Protein AF-A0A1I8C4D0-F1 (afdb_monomer_lite)

Structure (mmCIF, N/CA/C/O backbone):
data_AF-A0A1I8C4D0-F1
#
_entry.id   AF-A0A1I8C4D0-F1
#
loop_
_atom_site.group_PDB
_atom_site.id
_atom_site.type_symbol
_atom_site.label_atom_id
_atom_site.label_alt_id
_atom_site.label_comp_id
_atom_site.label_asym_id
_atom_site.label_entity_id
_atom_site.label_seq_id
_atom_site.pdbx_PDB_ins_code
_atom_site.Cartn_x
_atom_site.Cartn_y
_atom_site.Cartn_z
_atom_site.occupancy
_atom_site.B_iso_or_equiv
_atom_site.auth_seq_id
_atom_site.auth_comp_id
_atom_site.auth_asym_id
_atom_site.auth_atom_id
_atom_site.pdbx_PDB_model_num
ATOM 1 N N . MET A 1 1 ? 42.758 26.069 -5.639 1.00 42.31 1 MET A N 1
ATOM 2 C CA . MET A 1 1 ? 42.149 25.377 -6.795 1.00 42.31 1 MET A CA 1
ATOM 3 C C . MET A 1 1 ? 42.660 23.952 -6.806 1.00 42.31 1 MET A C 1
ATOM 5 O O . MET A 1 1 ? 43.865 23.777 -6.679 1.00 42.31 1 MET A O 1
ATOM 9 N N . TYR A 1 2 ? 41.777 22.962 -6.926 1.00 35.19 2 TYR A N 1
ATOM 10 C CA . TYR A 1 2 ? 42.181 21.576 -7.169 1.00 35.19 2 TYR A CA 1
ATOM 11 C C . TYR A 1 2 ? 42.229 21.343 -8.678 1.00 35.19 2 TYR A C 1
ATOM 13 O O . TYR A 1 2 ? 41.296 21.725 -9.381 1.00 35.19 2 TYR A O 1
ATOM 21 N N . VAL A 1 3 ? 43.312 20.746 -9.172 1.00 52.25 3 VAL A N 1
ATOM 22 C CA . VAL A 1 3 ? 43.448 20.374 -10.585 1.00 52.25 3 VAL A CA 1
ATOM 23 C C . VAL A 1 3 ? 43.026 18.917 -10.719 1.00 52.25 3 VAL A C 1
ATOM 25 O O . VAL A 1 3 ? 43.732 18.019 -10.262 1.00 52.25 3 VAL A O 1
ATOM 28 N N . LEU A 1 4 ? 41.856 18.683 -11.313 1.00 52.00 4 LEU A N 1
ATOM 29 C CA . LEU A 1 4 ? 41.412 17.338 -11.669 1.00 52.00 4 LEU A CA 1
ATOM 30 C C . LEU A 1 4 ? 42.252 16.830 -12.843 1.00 52.00 4 LEU A C 1
ATOM 32 O O . LEU A 1 4 ? 42.435 17.529 -13.839 1.00 52.00 4 LEU A O 1
ATOM 36 N N . LYS A 1 5 ? 42.775 15.610 -12.716 1.00 58.22 5 LYS A N 1
ATOM 37 C CA . LYS A 1 5 ? 43.579 14.972 -13.758 1.00 58.22 5 LYS A CA 1
ATOM 38 C C . LYS A 1 5 ? 42.637 14.444 -14.843 1.00 58.22 5 LYS A C 1
ATOM 40 O O . LYS A 1 5 ? 41.792 13.598 -14.555 1.00 58.22 5 LYS A O 1
ATOM 45 N N . THR A 1 6 ? 42.755 14.944 -16.069 1.00 68.19 6 THR A N 1
ATOM 46 C CA . THR A 1 6 ? 41.984 14.441 -17.211 1.00 68.19 6 THR A CA 1
ATOM 47 C C . THR A 1 6 ? 42.463 13.041 -17.592 1.00 68.19 6 THR A C 1
ATOM 49 O O . THR A 1 6 ? 43.650 12.822 -17.822 1.00 68.19 6 THR A O 1
ATOM 52 N N . TYR A 1 7 ? 41.531 12.087 -17.656 1.00 69.19 7 TYR A N 1
ATOM 53 C CA . TYR A 1 7 ? 41.809 10.694 -18.036 1.00 69.19 7 TYR A CA 1
ATOM 54 C C . TYR A 1 7 ? 41.882 10.472 -19.555 1.00 69.19 7 TYR A C 1
ATOM 56 O O . TYR A 1 7 ? 42.260 9.391 -19.996 1.00 69.19 7 TYR A O 1
ATOM 64 N N . PHE A 1 8 ? 41.559 11.495 -20.349 1.00 73.06 8 PHE A N 1
ATOM 65 C CA . PHE A 1 8 ? 41.586 11.451 -21.808 1.00 73.06 8 PHE A CA 1
ATOM 66 C C . PHE A 1 8 ? 42.611 12.453 -22.365 1.00 73.06 8 PHE A C 1
ATOM 68 O O . PHE A 1 8 ? 42.754 13.547 -21.804 1.00 73.06 8 PHE A O 1
ATOM 75 N N . PRO A 1 9 ? 43.323 12.112 -23.458 1.00 80.31 9 PRO A N 1
ATOM 76 C CA . PRO A 1 9 ? 44.174 13.055 -24.178 1.00 80.31 9 PRO A CA 1
ATOM 77 C C . PRO A 1 9 ? 43.401 14.307 -24.632 1.00 80.31 9 PRO A C 1
ATOM 79 O O . PRO A 1 9 ? 42.225 14.191 -24.975 1.00 80.31 9 PRO A O 1
ATOM 82 N N . PRO A 1 10 ? 44.050 15.483 -24.755 1.00 67.19 10 PRO A N 1
ATOM 83 C CA . PRO A 1 10 ? 43.420 16.691 -25.309 1.00 67.19 10 PRO A CA 1
ATOM 84 C C . PRO A 1 10 ? 42.902 16.542 -26.751 1.00 67.19 10 PRO A C 1
ATOM 86 O O . PRO A 1 10 ? 42.154 17.389 -27.223 1.00 67.19 10 PRO A O 1
ATOM 89 N N . SER A 1 11 ? 43.321 15.485 -27.452 1.00 73.12 11 SER A N 1
ATOM 90 C CA . SER A 1 11 ? 42.924 15.116 -28.813 1.00 73.12 11 SER A CA 1
ATOM 91 C C . SER A 1 11 ? 41.860 14.006 -28.877 1.00 73.12 11 SER A C 1
ATOM 93 O O . SER A 1 11 ? 41.630 13.449 -29.949 1.00 73.12 11 SER A O 1
ATOM 95 N N . PHE A 1 12 ? 41.243 13.632 -27.750 1.00 71.06 12 PHE A N 1
ATOM 96 C CA . PHE A 1 12 ? 40.218 12.588 -27.712 1.00 71.06 12 PHE A CA 1
ATOM 97 C C . PHE A 1 12 ? 38.857 13.126 -28.177 1.00 71.06 12 PHE A C 1
ATOM 99 O O . PHE A 1 12 ? 38.075 13.655 -27.388 1.00 71.06 12 PHE A O 1
ATOM 106 N N . ASP A 1 13 ? 38.594 12.991 -29.476 1.00 68.38 13 ASP A N 1
ATOM 107 C CA . ASP A 1 13 ? 37.318 13.340 -30.102 1.00 68.38 13 ASP A CA 1
ATOM 108 C C . ASP A 1 13 ? 36.271 12.241 -29.845 1.00 68.38 13 ASP A C 1
ATOM 110 O O . ASP A 1 13 ? 36.319 11.155 -30.433 1.00 68.38 13 ASP A O 1
ATOM 114 N N . VAL A 1 14 ? 35.332 12.505 -28.932 1.00 64.06 14 VAL A N 1
ATOM 115 C CA . VAL A 1 14 ? 34.215 11.596 -28.641 1.00 64.06 14 VAL A CA 1
ATOM 116 C C . VAL A 1 14 ? 33.164 11.754 -29.729 1.00 64.06 14 VAL A C 1
ATOM 118 O O . VAL A 1 14 ? 32.268 12.590 -29.628 1.00 64.06 14 VAL A O 1
ATOM 121 N N . LYS A 1 15 ? 33.239 10.908 -30.757 1.00 58.56 15 LYS A N 1
ATOM 122 C CA . LYS A 1 15 ? 32.148 10.766 -31.722 1.00 58.56 15 LYS A CA 1
ATOM 123 C C . LYS A 1 15 ? 30.980 10.040 -31.047 1.00 58.56 15 LYS A C 1
ATOM 125 O O . LYS A 1 15 ? 31.147 8.866 -30.705 1.00 58.56 15 LYS A O 1
ATOM 130 N N . PRO A 1 16 ? 29.818 10.686 -30.833 1.00 51.41 16 PRO A N 1
ATOM 131 C CA . PRO A 1 16 ? 28.647 9.980 -30.337 1.00 51.41 16 PRO A CA 1
ATOM 132 C C . PRO A 1 16 ? 28.244 8.922 -31.367 1.00 51.41 16 PRO A C 1
ATOM 134 O O . PRO A 1 16 ? 28.099 9.218 -32.552 1.00 51.41 16 PRO A O 1
ATOM 137 N N . PHE A 1 17 ? 28.093 7.678 -30.918 1.00 53.16 17 PHE A N 1
ATOM 138 C CA . PHE A 1 17 ? 27.504 6.632 -31.743 1.00 53.16 17 PHE A CA 1
ATOM 139 C C . PHE A 1 17 ? 25.995 6.870 -31.789 1.00 53.16 17 PHE A C 1
ATOM 141 O O . PHE A 1 17 ? 25.353 6.881 -30.737 1.00 53.16 17 PHE A O 1
ATOM 148 N N . ASP A 1 18 ? 25.440 7.076 -32.983 1.00 51.38 18 ASP A N 1
ATOM 149 C CA . ASP A 1 18 ? 24.026 7.422 -33.175 1.00 51.38 18 ASP A CA 1
ATOM 150 C C . ASP A 1 18 ? 23.127 6.175 -33.066 1.00 51.38 18 ASP A C 1
ATOM 152 O O . ASP A 1 18 ? 22.484 5.716 -34.009 1.00 51.38 18 ASP A O 1
ATOM 156 N N . GLY A 1 19 ? 23.159 5.562 -31.881 1.00 52.09 19 GLY A N 1
ATOM 157 C CA . GLY A 1 19 ? 22.381 4.390 -31.502 1.00 52.09 19 GLY A CA 1
ATOM 158 C C . GLY A 1 19 ? 20.940 4.754 -31.161 1.00 52.09 19 GLY A C 1
ATOM 159 O O . GLY A 1 19 ? 20.491 4.505 -30.041 1.00 52.09 19 GLY A O 1
ATOM 160 N N . MET A 1 20 ? 20.215 5.359 -32.103 1.00 48.19 20 MET A N 1
ATOM 161 C CA . MET A 1 20 ? 18.777 5.570 -31.960 1.00 48.19 20 MET A CA 1
ATOM 162 C C . MET A 1 20 ? 18.041 4.226 -31.971 1.00 48.19 20 MET A C 1
ATOM 164 O O . MET A 1 20 ? 17.834 3.618 -33.019 1.00 48.19 20 MET A O 1
ATOM 168 N N . TYR A 1 21 ? 17.590 3.784 -30.796 1.00 51.66 21 TYR A N 1
ATOM 169 C CA . TYR A 1 21 ? 16.633 2.687 -30.679 1.00 51.66 21 TYR A CA 1
ATOM 170 C C . TYR A 1 21 ? 15.309 3.094 -31.339 1.00 51.66 21 TYR A C 1
ATOM 172 O O . TYR A 1 21 ? 14.567 3.926 -30.813 1.00 51.66 21 TYR A O 1
ATOM 180 N N . THR A 1 22 ? 14.991 2.496 -32.484 1.00 51.97 22 THR A N 1
ATOM 181 C CA . THR A 1 22 ? 13.675 2.624 -33.109 1.00 51.97 22 THR A CA 1
ATOM 182 C C . THR A 1 22 ? 12.667 1.759 -32.359 1.00 51.97 22 THR A C 1
ATOM 184 O O . THR A 1 22 ? 12.622 0.540 -32.509 1.00 51.97 22 THR A O 1
ATOM 187 N N . LEU A 1 23 ? 11.830 2.396 -31.539 1.00 49.72 23 LEU A N 1
ATOM 188 C CA . LEU A 1 23 ? 10.661 1.735 -30.963 1.00 49.72 23 LEU A CA 1
ATOM 189 C C . LEU A 1 23 ? 9.632 1.469 -32.080 1.00 49.72 23 LEU A C 1
ATOM 191 O O . LEU A 1 23 ? 9.307 2.400 -32.823 1.00 49.72 23 LEU A O 1
ATOM 195 N N . PRO A 1 24 ? 9.109 0.236 -32.226 1.00 53.47 24 PRO A N 1
ATOM 196 C CA . PRO A 1 24 ? 8.090 -0.057 -33.226 1.00 53.47 24 PRO A CA 1
ATOM 197 C C . PRO A 1 24 ? 6.810 0.740 -32.941 1.00 53.47 24 PRO A C 1
ATOM 199 O O . PRO A 1 24 ? 6.336 0.810 -31.807 1.00 53.47 24 PRO A O 1
ATOM 202 N N . SER A 1 25 ? 6.245 1.350 -33.984 1.00 47.09 25 SER A N 1
ATOM 203 C CA . SER A 1 25 ? 5.018 2.142 -33.879 1.00 47.09 25 SER A CA 1
ATOM 204 C C . SER A 1 25 ? 3.792 1.235 -33.766 1.00 47.09 25 SER A C 1
ATOM 206 O O . SER A 1 25 ? 3.485 0.482 -34.687 1.00 47.09 25 SER A O 1
ATOM 208 N N . TYR A 1 26 ? 3.039 1.361 -32.671 1.00 54.56 26 TYR A N 1
ATOM 209 C CA . TYR A 1 26 ? 1.827 0.575 -32.392 1.00 54.56 26 TYR A CA 1
ATOM 210 C C . TYR A 1 26 ? 0.609 0.921 -33.280 1.00 54.56 26 TYR A C 1
ATOM 212 O O . TYR A 1 26 ? -0.492 0.434 -33.034 1.00 54.56 26 TYR A O 1
ATOM 220 N N . HIS A 1 27 ? 0.774 1.768 -34.304 1.00 46.25 27 HIS A N 1
ATOM 221 C CA . HIS A 1 27 ? -0.324 2.296 -35.127 1.00 46.25 27 HIS A CA 1
ATOM 222 C C . HIS A 1 27 ? -0.295 1.879 -36.605 1.00 46.25 27 HIS A C 1
ATOM 224 O O . HIS A 1 27 ? -1.063 2.423 -37.398 1.00 46.25 27 HIS A O 1
ATOM 230 N N . GLN A 1 28 ? 0.547 0.919 -36.999 1.00 44.69 28 GLN A N 1
ATOM 231 C CA . GLN A 1 28 ? 0.522 0.353 -38.352 1.00 44.69 28 GLN A CA 1
ATOM 232 C C . GLN A 1 28 ? 0.040 -1.100 -38.322 1.00 44.69 28 GLN A C 1
ATOM 234 O O . GLN A 1 28 ? 0.667 -1.973 -37.727 1.00 44.69 28 GLN A O 1
ATOM 239 N N . GLY A 1 29 ? -1.122 -1.330 -38.941 1.00 48.81 29 GLY A N 1
ATOM 240 C CA . GLY A 1 29 ? -1.639 -2.669 -39.206 1.00 48.81 29 GLY A CA 1
ATOM 241 C C . GLY A 1 29 ? -0.829 -3.382 -40.291 1.00 48.81 29 GLY A C 1
ATOM 242 O O . GLY A 1 29 ? -0.137 -2.738 -41.071 1.00 48.81 29 GLY A O 1
ATOM 243 N N . GLU A 1 30 ? -0.978 -4.707 -40.336 1.00 45.34 30 GLU A N 1
ATOM 244 C CA . GLU A 1 30 ? -0.203 -5.662 -41.150 1.00 45.34 30 GLU A CA 1
ATOM 245 C C . GLU A 1 30 ? 1.221 -5.945 -40.641 1.00 45.34 30 GLU A C 1
ATOM 247 O O . GLU A 1 30 ? 2.236 -5.418 -41.090 1.00 45.34 30 GLU A O 1
ATOM 252 N N . PHE A 1 31 ? 1.273 -6.895 -39.705 1.00 47.81 31 PHE A N 1
ATOM 253 C CA . PHE A 1 31 ? 2.491 -7.520 -39.198 1.00 47.81 31 PHE A CA 1
ATOM 254 C C . PHE A 1 31 ? 3.130 -8.422 -40.277 1.00 47.81 31 PHE A C 1
ATOM 256 O O . PHE A 1 31 ? 2.922 -9.636 -40.296 1.00 47.81 31 PHE A O 1
ATOM 263 N N . GLN A 1 32 ? 3.953 -7.860 -41.166 1.00 43.47 32 GLN A N 1
ATOM 264 C CA . GLN A 1 32 ? 4.989 -8.657 -41.833 1.00 43.47 32 GLN A CA 1
ATOM 265 C C . GLN A 1 32 ? 6.154 -8.830 -40.859 1.00 43.47 32 GLN A C 1
ATOM 267 O O . GLN A 1 32 ? 7.011 -7.959 -40.743 1.00 43.47 32 GLN A O 1
ATOM 272 N N . ALA A 1 33 ? 6.162 -9.942 -40.120 1.00 40.22 33 ALA A N 1
ATOM 273 C CA . ALA A 1 33 ? 7.238 -10.257 -39.187 1.00 40.22 33 ALA A CA 1
ATOM 274 C C . ALA A 1 33 ? 8.562 -10.477 -39.948 1.00 40.22 33 ALA A C 1
ATOM 276 O O . ALA A 1 33 ? 8.661 -11.445 -40.709 1.00 40.22 33 ALA A O 1
ATOM 277 N N . PRO A 1 34 ? 9.605 -9.652 -39.733 1.00 40.00 34 PRO A N 1
ATOM 278 C CA . PRO A 1 34 ? 10.941 -9.984 -40.196 1.00 40.00 34 PRO A CA 1
ATOM 279 C C . PRO A 1 34 ? 11.452 -11.144 -39.339 1.00 40.00 34 PRO A C 1
ATOM 281 O O . PRO A 1 34 ? 11.458 -11.062 -38.110 1.00 40.00 34 PRO A O 1
ATOM 284 N N . THR A 1 35 ? 11.895 -12.231 -39.965 1.00 48.59 35 THR A N 1
ATOM 285 C CA . THR A 1 35 ? 12.559 -13.337 -39.263 1.00 48.59 35 THR A CA 1
ATOM 286 C C . THR A 1 35 ? 13.961 -12.925 -38.813 1.00 48.59 35 THR A C 1
ATOM 288 O O . T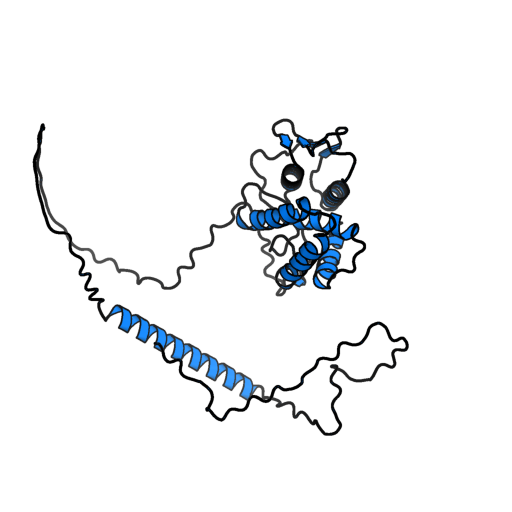HR A 1 35 ? 14.952 -13.274 -39.452 1.00 48.59 35 THR A O 1
ATOM 291 N N . THR A 1 36 ? 14.047 -12.196 -37.701 1.00 39.38 36 THR A N 1
ATOM 292 C CA . THR A 1 36 ? 15.296 -11.883 -36.995 1.00 39.38 36 THR A CA 1
ATOM 293 C C . THR A 1 36 ? 15.102 -11.994 -35.483 1.00 39.38 36 THR A C 1
ATOM 295 O O . THR A 1 36 ? 14.402 -11.203 -34.852 1.00 39.38 36 THR A O 1
ATOM 298 N N . SER A 1 37 ? 15.770 -12.970 -34.862 1.00 43.78 37 SER A N 1
ATOM 299 C CA . SER A 1 37 ? 15.965 -12.954 -33.411 1.00 43.78 37 SER A CA 1
ATOM 300 C C . SER A 1 37 ? 16.805 -11.732 -33.038 1.00 43.78 37 SER A C 1
ATOM 302 O O . SER A 1 37 ? 17.879 -11.539 -33.605 1.00 43.78 37 SER A O 1
ATOM 304 N N . ASN A 1 38 ? 16.349 -10.954 -32.056 1.00 44.47 38 ASN A N 1
ATOM 305 C CA . ASN A 1 38 ? 17.052 -9.795 -31.497 1.00 44.47 38 ASN A CA 1
ATOM 306 C C . ASN A 1 38 ? 17.264 -8.611 -32.463 1.00 44.47 38 ASN A C 1
ATOM 308 O O . ASN A 1 38 ? 18.370 -8.095 -32.562 1.00 44.47 38 ASN A O 1
ATOM 312 N N . GLY A 1 39 ? 16.195 -8.134 -33.110 1.00 40.47 39 GLY A N 1
ATOM 313 C CA . GLY A 1 39 ? 15.854 -6.696 -33.156 1.00 40.47 39 GLY A CA 1
ATOM 314 C C . GLY A 1 39 ? 16.850 -5.663 -33.716 1.00 40.47 39 GLY A C 1
ATOM 315 O O . GLY A 1 39 ? 16.589 -4.472 -33.575 1.00 40.47 39 GLY A O 1
ATOM 316 N N . VAL A 1 40 ? 17.959 -6.060 -34.343 1.00 38.41 40 VAL A N 1
ATOM 317 C CA . VAL A 1 40 ? 18.938 -5.146 -34.949 1.00 38.41 40 VAL A CA 1
ATOM 318 C C . VAL A 1 40 ? 18.853 -5.253 -36.467 1.00 38.41 40 VAL A C 1
ATOM 320 O O . VAL A 1 40 ? 19.180 -6.286 -37.051 1.00 38.41 40 VAL A O 1
ATOM 323 N N . ALA A 1 41 ? 18.447 -4.164 -37.120 1.00 37.84 41 ALA A N 1
ATOM 324 C CA . ALA A 1 41 ? 18.559 -4.021 -38.566 1.00 37.84 41 ALA A CA 1
ATOM 325 C C . ALA A 1 41 ? 20.031 -3.776 -38.940 1.00 37.84 41 ALA A C 1
ATOM 327 O O . ALA A 1 41 ? 20.489 -2.637 -39.027 1.00 37.84 41 ALA A O 1
ATOM 328 N N . LEU A 1 42 ? 20.793 -4.857 -39.116 1.00 41.19 42 LEU A N 1
ATOM 329 C CA . LEU A 1 42 ? 22.171 -4.785 -39.592 1.00 41.19 42 LEU A CA 1
ATOM 330 C C . LEU A 1 42 ? 22.184 -4.381 -41.073 1.00 41.19 42 LEU A C 1
ATOM 332 O O . LEU A 1 42 ? 21.631 -5.079 -41.923 1.00 41.19 42 LEU A O 1
ATOM 336 N N . GLY A 1 43 ? 22.853 -3.267 -41.384 1.00 42.81 43 GLY A N 1
ATOM 337 C CA . GLY A 1 43 ? 23.264 -2.964 -42.755 1.00 42.81 43 GLY A CA 1
ATOM 338 C C . GLY A 1 43 ? 24.222 -4.044 -43.292 1.00 42.81 43 GLY A C 1
ATOM 339 O O . GLY A 1 43 ? 24.868 -4.732 -42.497 1.00 42.81 43 GLY A O 1
ATOM 340 N N . PRO A 1 44 ? 24.349 -4.196 -44.623 1.00 46.84 44 PRO A N 1
ATOM 341 C CA . PRO A 1 44 ? 24.890 -5.405 -45.261 1.00 46.84 44 PRO A CA 1
ATOM 342 C C . PRO A 1 44 ? 26.377 -5.731 -45.006 1.00 46.84 44 PRO A C 1
ATOM 344 O O . PRO A 1 44 ? 26.850 -6.748 -45.503 1.00 46.84 44 PRO A O 1
ATOM 347 N N . GLU A 1 45 ? 27.112 -4.924 -44.233 1.00 46.94 45 GLU A N 1
ATOM 348 C CA . GLU A 1 45 ? 28.553 -5.110 -43.970 1.00 46.94 45 GLU A CA 1
ATOM 349 C C . GLU A 1 45 ? 28.921 -5.250 -42.478 1.00 46.94 45 GLU A C 1
ATOM 351 O O . GLU A 1 45 ? 30.091 -5.421 -42.137 1.00 46.94 45 GLU A O 1
ATOM 356 N N . ALA A 1 46 ? 27.949 -5.234 -41.558 1.00 43.72 46 ALA A N 1
ATOM 357 C CA . ALA A 1 46 ? 28.214 -5.328 -40.119 1.00 43.72 46 ALA A CA 1
ATOM 358 C C . ALA A 1 46 ? 28.332 -6.787 -39.622 1.00 43.72 46 ALA A C 1
ATOM 360 O O . ALA A 1 46 ? 27.505 -7.265 -38.842 1.00 43.72 46 ALA A O 1
ATOM 361 N N . GLN A 1 47 ? 29.389 -7.498 -40.037 1.00 43.78 47 GLN A N 1
ATOM 362 C CA . GLN A 1 47 ? 29.783 -8.755 -39.387 1.00 43.78 47 GLN A CA 1
ATOM 363 C C . GLN A 1 47 ? 30.344 -8.474 -37.986 1.00 43.78 47 GLN A C 1
ATOM 365 O O . GLN A 1 47 ? 31.550 -8.307 -37.796 1.00 43.78 47 GLN A O 1
ATOM 370 N N . PHE A 1 48 ? 29.468 -8.460 -36.981 1.00 44.22 48 PHE A N 1
ATOM 371 C CA . PHE A 1 48 ? 29.899 -8.570 -35.593 1.00 44.22 48 PHE A CA 1
ATOM 372 C C . PHE A 1 48 ? 30.517 -9.951 -35.373 1.00 44.22 48 PHE A C 1
ATOM 374 O O . PHE A 1 48 ? 29.817 -10.948 -35.194 1.00 44.22 48 PHE A O 1
ATOM 381 N N . VAL A 1 49 ? 31.850 -9.999 -35.349 1.00 47.22 49 VAL A N 1
ATOM 382 C CA . VAL A 1 49 ? 32.574 -11.115 -34.746 1.00 47.22 49 VAL A CA 1
ATOM 383 C C . VAL A 1 49 ? 32.211 -11.110 -33.266 1.00 47.22 49 VAL A C 1
ATOM 385 O O . VAL A 1 49 ? 32.767 -10.338 -32.485 1.00 47.22 49 VAL A O 1
ATOM 388 N N . HIS A 1 50 ? 31.257 -11.959 -32.874 1.00 46.38 50 HIS A N 1
ATOM 389 C CA . HIS A 1 50 ? 31.094 -12.325 -31.475 1.00 46.38 50 HIS A CA 1
ATOM 390 C C . HIS A 1 50 ? 32.449 -12.836 -30.999 1.00 46.38 50 HIS A C 1
ATOM 392 O O . HIS A 1 50 ? 32.908 -13.891 -31.437 1.00 46.38 50 HIS A O 1
ATOM 398 N N . GLN A 1 51 ? 33.106 -12.068 -30.131 1.00 53.06 51 GLN A N 1
ATOM 399 C CA . GLN A 1 51 ? 34.362 -12.478 -29.531 1.00 53.06 51 GLN A CA 1
ATOM 400 C C . GLN A 1 51 ? 34.031 -13.586 -28.529 1.00 53.06 51 GLN A C 1
ATOM 402 O O . GLN A 1 51 ? 33.722 -13.336 -27.366 1.00 53.06 51 GLN A O 1
ATOM 407 N N . THR A 1 52 ? 33.990 -14.822 -29.026 1.00 53.00 52 THR A N 1
ATOM 408 C CA . THR A 1 52 ? 33.762 -16.023 -28.230 1.00 53.00 52 THR A CA 1
ATOM 409 C C . THR A 1 52 ? 34.961 -16.212 -27.316 1.00 53.00 52 THR A C 1
ATOM 411 O O . THR A 1 52 ? 35.960 -16.816 -27.709 1.00 53.00 52 THR A O 1
ATOM 414 N N . PHE A 1 53 ? 34.876 -15.661 -26.107 1.00 56.59 53 PHE A N 1
ATOM 415 C CA . PHE A 1 53 ? 35.818 -15.966 -25.041 1.00 56.59 53 PHE A CA 1
ATOM 416 C C . PHE A 1 53 ? 35.814 -17.475 -24.820 1.00 56.59 53 PHE A C 1
ATOM 418 O O . PHE A 1 53 ? 34.745 -18.070 -24.651 1.00 56.59 53 PHE A O 1
ATOM 425 N N . SER A 1 54 ? 36.992 -18.100 -24.813 1.00 76.56 54 SER A N 1
ATOM 426 C CA . SER A 1 54 ? 37.067 -19.455 -24.285 1.00 76.56 54 SER A CA 1
ATOM 427 C C . SER A 1 54 ? 36.728 -19.406 -22.793 1.00 76.56 54 SER A C 1
ATOM 429 O O . SER A 1 54 ? 37.017 -18.421 -22.106 1.00 76.56 54 SER A O 1
ATOM 431 N N . GLU A 1 55 ? 36.125 -20.471 -22.269 1.00 69.56 55 GLU A N 1
ATOM 432 C CA . GLU A 1 55 ? 35.807 -20.575 -20.838 1.00 69.56 55 GLU A CA 1
ATOM 433 C C . GLU A 1 55 ? 37.070 -20.371 -19.974 1.00 69.56 55 GLU A C 1
ATOM 435 O O . GLU A 1 55 ? 37.036 -19.716 -18.932 1.00 69.56 55 GLU A O 1
ATOM 440 N N . THR A 1 56 ? 38.223 -20.814 -20.486 1.00 75.19 56 THR A N 1
ATOM 441 C CA . THR A 1 56 ? 39.551 -20.564 -19.923 1.00 75.19 56 THR A CA 1
ATOM 442 C C . THR A 1 56 ? 39.959 -19.087 -19.892 1.00 75.19 56 THR A C 1
ATOM 444 O O . THR A 1 56 ? 40.502 -18.654 -18.875 1.00 75.19 56 THR A O 1
ATOM 447 N N . ASP A 1 57 ? 39.686 -18.296 -20.935 1.00 74.19 57 ASP A N 1
ATOM 448 C CA . ASP A 1 57 ? 40.021 -16.861 -20.955 1.00 74.19 57 ASP A CA 1
ATOM 449 C C . ASP A 1 57 ? 39.154 -16.079 -19.965 1.00 74.19 57 ASP A C 1
ATOM 451 O O . ASP A 1 57 ? 39.653 -15.225 -19.230 1.00 74.19 57 ASP A O 1
ATOM 455 N N . PHE A 1 58 ? 37.860 -16.408 -19.896 1.00 75.56 58 PHE A N 1
ATOM 456 C CA . PHE A 1 58 ? 36.932 -15.790 -18.951 1.00 75.56 58 PHE A CA 1
ATOM 457 C C . PHE A 1 58 ? 37.352 -16.057 -17.497 1.00 75.56 58 PHE A C 1
ATOM 459 O O . PHE A 1 58 ? 37.459 -15.124 -16.699 1.00 75.56 58 PHE A O 1
ATOM 466 N N . VAL A 1 59 ? 37.674 -17.311 -17.156 1.00 82.31 59 VAL A N 1
ATOM 467 C CA . VAL A 1 59 ? 38.164 -17.675 -15.815 1.00 82.31 59 VAL A CA 1
ATOM 468 C C . VAL A 1 59 ? 39.491 -16.976 -15.490 1.00 82.31 59 VAL A C 1
ATOM 470 O O . VAL A 1 59 ? 39.675 -16.514 -14.362 1.00 82.31 59 VAL A O 1
ATOM 473 N N . GLN A 1 60 ? 40.401 -16.826 -16.460 1.00 82.00 60 GLN A N 1
ATOM 474 C CA . GLN A 1 60 ? 41.648 -16.078 -16.259 1.00 82.00 60 GLN A CA 1
ATOM 475 C C . GLN A 1 60 ? 41.409 -14.582 -16.014 1.00 82.00 60 GLN A C 1
ATOM 477 O O . GLN A 1 60 ? 42.032 -14.017 -15.113 1.00 82.00 60 GLN A O 1
ATOM 482 N N . GLN A 1 61 ? 40.487 -13.945 -16.744 1.00 79.94 61 GLN A N 1
ATOM 483 C CA . GLN A 1 61 ? 40.118 -12.542 -16.520 1.00 79.94 61 GLN A CA 1
ATOM 484 C C . GLN A 1 61 ? 39.475 -12.331 -15.142 1.00 79.94 61 GLN A C 1
ATOM 486 O O . GLN A 1 61 ? 39.860 -11.406 -14.427 1.00 79.94 61 GLN A O 1
ATOM 491 N N . GLN A 1 62 ? 38.576 -13.223 -14.712 1.00 79.44 62 GLN A N 1
ATOM 492 C CA . GLN A 1 62 ? 37.997 -13.183 -13.361 1.00 79.44 62 GLN A CA 1
ATOM 493 C C . GLN A 1 62 ? 39.075 -13.355 -12.276 1.00 79.44 62 GLN A C 1
ATOM 495 O O . GLN A 1 62 ? 39.123 -12.592 -11.310 1.00 79.44 62 GLN A O 1
ATOM 500 N N . ALA A 1 63 ? 40.003 -14.301 -12.452 1.00 85.44 63 ALA A N 1
ATOM 501 C CA . ALA A 1 63 ? 41.121 -14.499 -11.528 1.00 85.44 63 ALA A CA 1
ATOM 502 C C . ALA A 1 63 ? 42.097 -13.304 -11.495 1.00 85.44 63 ALA A C 1
ATOM 504 O O . ALA A 1 63 ? 42.704 -13.037 -10.455 1.00 85.44 63 ALA A O 1
ATOM 505 N N . HIS A 1 64 ? 42.254 -12.581 -12.607 1.00 86.19 64 HIS A N 1
ATOM 506 C CA . HIS A 1 64 ? 43.032 -11.344 -12.669 1.00 86.19 64 HIS A CA 1
ATOM 507 C C . HIS A 1 64 ? 42.341 -10.215 -11.892 1.00 86.19 64 HIS A C 1
ATOM 509 O O . HIS A 1 64 ? 42.951 -9.645 -10.989 1.00 86.19 64 HIS A O 1
ATOM 515 N N . LEU A 1 65 ? 41.047 -9.987 -12.142 1.00 84.75 65 LEU A N 1
ATOM 516 C CA . LEU A 1 65 ? 40.236 -8.983 -11.446 1.00 84.75 65 LEU A CA 1
ATOM 517 C C . LEU A 1 65 ? 40.236 -9.194 -9.921 1.00 84.75 65 LEU A C 1
ATOM 519 O O . LEU A 1 65 ? 40.415 -8.249 -9.155 1.00 84.75 65 LEU A O 1
ATOM 523 N N . ILE A 1 66 ? 40.107 -10.444 -9.460 1.00 87.75 66 ILE A N 1
ATOM 524 C CA . ILE A 1 66 ? 40.177 -10.785 -8.030 1.00 87.75 66 ILE A CA 1
ATOM 525 C C . ILE A 1 66 ? 41.544 -10.408 -7.432 1.00 87.75 66 ILE A C 1
ATOM 527 O O . ILE A 1 66 ? 41.600 -9.879 -6.320 1.00 87.75 66 ILE A O 1
ATOM 531 N N . LYS A 1 67 ? 42.651 -10.624 -8.157 1.00 90.44 67 LYS A N 1
ATOM 532 C CA . LYS A 1 67 ? 43.992 -10.207 -7.706 1.00 90.44 67 LYS A CA 1
ATOM 533 C C . LYS A 1 67 ? 44.125 -8.687 -7.631 1.00 90.44 67 LYS A C 1
ATOM 535 O O . LYS A 1 67 ? 44.688 -8.192 -6.657 1.00 90.44 67 LYS A O 1
ATOM 540 N N . GLU A 1 68 ? 43.595 -7.951 -8.606 1.00 86.69 68 GLU A N 1
ATOM 541 C CA . GLU A 1 68 ? 43.603 -6.483 -8.581 1.00 86.69 68 GLU A CA 1
ATOM 542 C C . GLU A 1 68 ? 42.789 -5.924 -7.406 1.00 86.69 68 GLU A C 1
ATOM 544 O O . GLU A 1 68 ? 43.262 -5.029 -6.707 1.00 86.69 68 GLU A O 1
ATOM 549 N N . LEU A 1 69 ? 41.615 -6.496 -7.117 1.00 85.94 69 LEU A N 1
ATOM 550 C CA . LEU A 1 69 ? 40.786 -6.110 -5.970 1.00 85.94 69 LEU A CA 1
ATOM 551 C C . LEU A 1 69 ? 41.478 -6.381 -4.624 1.00 85.94 69 LEU A C 1
ATOM 553 O O . LEU A 1 69 ? 41.416 -5.544 -3.720 1.00 85.94 69 LEU A O 1
ATOM 557 N N . LEU A 1 70 ? 42.181 -7.510 -4.486 1.00 87.81 70 LEU A N 1
ATOM 558 C CA . LEU A 1 70 ? 42.981 -7.812 -3.292 1.00 87.81 70 LEU A CA 1
ATOM 559 C C . LEU A 1 70 ? 44.164 -6.843 -3.133 1.00 87.81 70 LEU A C 1
ATOM 561 O O . LEU A 1 70 ? 44.418 -6.353 -2.033 1.00 87.81 70 LEU A O 1
ATOM 565 N N . LEU A 1 71 ? 44.847 -6.504 -4.228 1.00 88.88 71 LEU A N 1
ATOM 566 C CA . LEU A 1 71 ? 45.969 -5.563 -4.221 1.00 88.88 71 LEU A CA 1
ATOM 567 C C . LEU A 1 71 ? 45.503 -4.124 -3.926 1.00 88.88 71 LEU A C 1
ATOM 569 O O . LEU A 1 71 ? 46.164 -3.387 -3.191 1.00 88.88 71 LEU A O 1
ATOM 573 N N . LEU A 1 72 ? 44.324 -3.736 -4.422 1.00 87.62 72 LEU A N 1
ATOM 574 C CA . LEU A 1 72 ? 43.665 -2.476 -4.079 1.00 87.62 72 LEU A CA 1
ATOM 575 C C . LEU A 1 72 ? 43.301 -2.424 -2.588 1.00 87.62 72 LEU A C 1
ATOM 577 O O . LEU A 1 72 ? 43.572 -1.415 -1.935 1.00 87.62 72 LEU A O 1
ATOM 581 N N . LYS A 1 73 ? 42.760 -3.517 -2.031 1.00 88.88 73 LYS A N 1
ATOM 582 C CA . LYS A 1 73 ? 42.470 -3.643 -0.595 1.00 88.88 73 LYS A CA 1
ATOM 583 C C . LYS A 1 73 ? 43.732 -3.444 0.253 1.00 88.88 73 LYS A C 1
ATOM 585 O O . LYS A 1 73 ? 43.721 -2.613 1.158 1.00 88.88 73 LYS A O 1
ATOM 590 N N . GLU A 1 74 ? 44.834 -4.124 -0.071 1.00 86.56 74 GLU A N 1
ATOM 591 C CA . GLU A 1 74 ? 46.112 -3.925 0.630 1.00 86.56 74 GLU A CA 1
ATOM 592 C C . GLU A 1 74 ? 46.610 -2.474 0.555 1.00 86.56 74 GLU A C 1
ATOM 594 O O . GLU A 1 74 ? 47.163 -1.949 1.522 1.00 86.56 74 GLU A O 1
ATOM 599 N N . ASN A 1 75 ? 46.439 -1.807 -0.589 1.00 85.12 75 ASN A N 1
ATOM 600 C CA . ASN A 1 75 ? 46.835 -0.408 -0.749 1.00 85.12 75 ASN A CA 1
ATOM 601 C C . ASN A 1 75 ? 45.979 0.536 0.112 1.00 85.12 75 ASN A C 1
ATOM 603 O O . ASN A 1 75 ? 46.522 1.475 0.699 1.00 85.12 75 ASN A O 1
ATOM 607 N N . PHE A 1 76 ? 44.678 0.265 0.260 1.00 85.62 76 PHE A N 1
ATOM 608 C CA . PHE A 1 76 ? 43.809 0.983 1.198 1.00 85.62 76 PHE A CA 1
ATOM 609 C C . PHE A 1 76 ? 44.192 0.741 2.663 1.00 85.62 76 PHE A C 1
ATOM 611 O O . PHE A 1 76 ? 44.246 1.696 3.440 1.00 85.62 76 PHE A O 1
ATOM 618 N N . GLU A 1 77 ? 44.517 -0.494 3.051 1.00 83.94 77 GLU A N 1
ATOM 619 C CA . GLU A 1 77 ? 44.991 -0.805 4.407 1.00 83.94 77 GLU A CA 1
ATOM 620 C C . GLU A 1 77 ? 46.319 -0.082 4.707 1.00 83.94 77 GLU A C 1
ATOM 622 O O . GLU A 1 77 ? 46.442 0.594 5.730 1.00 83.94 77 GLU A O 1
ATOM 627 N N . LYS A 1 78 ? 47.278 -0.101 3.768 1.00 81.62 78 LYS A N 1
ATOM 628 C CA . LYS A 1 78 ? 48.554 0.637 3.868 1.00 81.62 78 LYS A CA 1
ATOM 629 C C . LYS A 1 78 ? 48.351 2.157 3.958 1.00 81.62 78 LYS A C 1
ATOM 631 O O . LYS A 1 78 ? 49.079 2.817 4.698 1.00 81.62 78 LYS A O 1
ATOM 636 N N . LEU A 1 79 ? 47.374 2.723 3.243 1.00 80.25 79 LEU A N 1
ATOM 637 C CA . LEU A 1 79 ? 47.011 4.144 3.350 1.00 80.25 79 LEU A CA 1
ATOM 638 C C . LEU A 1 79 ? 46.381 4.474 4.708 1.00 80.25 79 LEU A C 1
ATOM 640 O O . LEU A 1 79 ? 46.802 5.432 5.351 1.00 80.25 79 LEU A O 1
ATOM 644 N N . THR A 1 80 ? 45.435 3.658 5.176 1.00 79.19 80 THR A N 1
ATOM 645 C CA . THR A 1 80 ? 44.776 3.837 6.481 1.00 79.19 80 THR A CA 1
ATOM 646 C C . THR A 1 80 ? 45.791 3.804 7.627 1.00 79.19 80 THR A C 1
ATOM 648 O O . THR A 1 80 ? 45.754 4.660 8.507 1.00 79.19 80 THR A O 1
ATOM 651 N N . ILE A 1 81 ? 46.760 2.880 7.581 1.00 79.00 81 ILE A N 1
ATOM 652 C CA . ILE A 1 81 ? 47.843 2.791 8.573 1.00 79.00 81 ILE A CA 1
ATOM 653 C C . ILE A 1 81 ? 48.751 4.032 8.529 1.00 79.00 81 ILE A C 1
ATOM 655 O O . ILE A 1 81 ? 49.116 4.547 9.584 1.00 79.00 81 ILE A O 1
ATOM 659 N N . LYS A 1 82 ? 49.084 4.562 7.342 1.00 76.50 82 LYS A N 1
ATOM 660 C CA . LYS A 1 82 ? 49.865 5.809 7.227 1.00 76.50 82 LYS A CA 1
ATOM 661 C C . LYS A 1 82 ? 49.125 7.015 7.810 1.00 76.50 82 LYS A C 1
ATOM 663 O O . LYS A 1 82 ? 49.713 7.744 8.602 1.00 76.50 82 LYS A O 1
ATOM 668 N N . LEU A 1 83 ? 47.840 7.188 7.488 1.00 72.62 83 LEU A N 1
ATOM 669 C CA . LEU A 1 83 ? 47.020 8.271 8.050 1.00 72.62 83 LEU A CA 1
ATOM 670 C C . LEU A 1 83 ? 46.804 8.146 9.568 1.00 72.62 83 LEU A C 1
ATOM 672 O O . LEU A 1 83 ? 46.652 9.163 10.237 1.00 72.62 83 LEU A O 1
ATOM 676 N N . ALA A 1 84 ? 46.811 6.931 10.122 1.00 69.31 84 ALA A N 1
ATOM 677 C CA . ALA A 1 84 ? 46.766 6.716 11.569 1.00 69.31 84 ALA A CA 1
ATOM 678 C C . ALA A 1 84 ? 48.127 6.945 12.264 1.00 69.31 84 ALA A C 1
ATOM 680 O O . ALA A 1 84 ? 48.160 7.242 13.457 1.00 69.31 84 ALA A O 1
ATOM 681 N N . GLY A 1 85 ? 49.243 6.802 11.537 1.00 58.97 85 GLY A N 1
ATOM 682 C CA . GLY A 1 85 ? 50.602 7.016 12.045 1.00 58.97 85 GLY A CA 1
ATOM 683 C C . GLY A 1 85 ? 51.077 8.474 12.005 1.00 58.97 85 GLY A C 1
ATOM 684 O O . GLY A 1 85 ? 51.863 8.886 12.859 1.00 58.97 85 GLY A O 1
ATOM 685 N N . GLU A 1 86 ? 50.597 9.277 11.053 1.00 53.38 86 GLU A N 1
ATOM 686 C CA . GLU A 1 86 ? 50.916 10.707 10.959 1.00 53.38 86 GLU A CA 1
ATOM 687 C C . GLU A 1 86 ? 49.997 11.539 11.869 1.00 53.38 86 GLU A C 1
ATOM 689 O O . GLU A 1 86 ? 48.938 12.028 11.477 1.00 53.38 86 GLU A O 1
ATOM 694 N N . GLY A 1 87 ? 50.419 11.694 13.129 1.00 45.56 87 GLY A N 1
ATOM 695 C CA . GLY A 1 87 ? 49.675 12.422 14.156 1.00 45.56 87 GLY A CA 1
ATOM 696 C C . GLY A 1 87 ? 49.305 13.856 13.751 1.00 45.56 87 GLY A C 1
ATOM 697 O O . GLY A 1 87 ? 50.167 14.696 13.490 1.00 45.56 87 GLY A O 1
ATOM 698 N N . ILE A 1 88 ? 48.003 14.153 13.766 1.00 41.72 88 ILE A N 1
ATOM 699 C CA . ILE A 1 88 ? 47.445 15.461 13.405 1.00 41.72 88 ILE A CA 1
ATOM 700 C C . ILE A 1 88 ? 47.869 16.531 14.428 1.00 41.72 88 ILE A C 1
ATOM 702 O O . ILE A 1 88 ? 47.245 16.709 15.476 1.00 41.72 88 ILE A O 1
ATOM 706 N N . VAL A 1 89 ? 48.885 17.327 14.082 1.00 45.91 89 VAL A N 1
ATOM 707 C CA . VAL A 1 89 ? 49.201 18.591 14.769 1.00 45.91 89 VAL A CA 1
ATOM 708 C C . VAL A 1 89 ? 48.229 19.677 14.287 1.00 45.91 89 VAL A C 1
ATOM 710 O O . VAL A 1 89 ? 48.562 20.551 13.487 1.00 45.91 89 VAL A O 1
ATOM 713 N N . ALA A 1 90 ? 46.984 19.622 14.769 1.00 40.91 90 ALA A N 1
ATOM 714 C CA . ALA A 1 90 ? 45.967 20.635 14.484 1.00 40.91 90 ALA A CA 1
ATOM 715 C C . ALA A 1 90 ? 46.224 21.922 15.290 1.00 40.91 90 ALA A C 1
ATOM 717 O O . ALA A 1 90 ? 45.675 22.136 16.373 1.00 40.91 90 ALA A O 1
ATOM 718 N N . GLY A 1 91 ? 47.047 22.818 14.742 1.00 35.16 91 GLY A N 1
ATOM 719 C CA . GLY A 1 91 ? 47.291 24.143 15.310 1.00 35.16 91 GLY A CA 1
ATOM 720 C C . GLY A 1 91 ? 46.040 25.031 15.303 1.00 35.16 91 GLY A C 1
ATOM 721 O O . GLY A 1 91 ? 45.774 25.732 14.328 1.00 35.16 91 GLY A O 1
ATOM 722 N N . ARG A 1 92 ? 45.290 25.068 16.411 1.00 33.62 92 ARG A N 1
ATOM 723 C CA . ARG A 1 92 ? 44.098 25.922 16.566 1.00 33.62 92 ARG A CA 1
ATOM 724 C C . ARG A 1 92 ? 44.422 27.236 17.289 1.00 33.62 92 ARG A C 1
ATOM 726 O O . ARG A 1 92 ? 44.068 27.429 18.448 1.00 33.62 92 ARG A O 1
ATOM 733 N N . LYS A 1 93 ? 45.057 28.183 16.588 1.00 37.38 93 LYS A N 1
ATOM 734 C CA . LYS A 1 93 ? 45.128 29.583 17.049 1.00 37.38 93 LYS A CA 1
ATOM 735 C C . LYS A 1 93 ? 43.760 30.261 16.892 1.00 37.38 93 LYS A C 1
ATOM 737 O O . LYS A 1 93 ? 43.400 30.656 15.787 1.00 37.38 93 LYS A O 1
ATOM 742 N N . ARG A 1 94 ? 43.053 30.506 17.998 1.00 32.72 94 ARG A N 1
ATOM 743 C CA . ARG A 1 94 ? 42.248 31.730 18.160 1.00 32.72 94 ARG A CA 1
ATOM 744 C C . ARG A 1 94 ? 42.172 32.133 19.629 1.00 32.72 94 ARG A C 1
ATOM 746 O O . ARG A 1 94 ? 42.012 31.300 20.509 1.00 32.72 94 ARG A O 1
ATOM 753 N N . SER A 1 95 ? 42.372 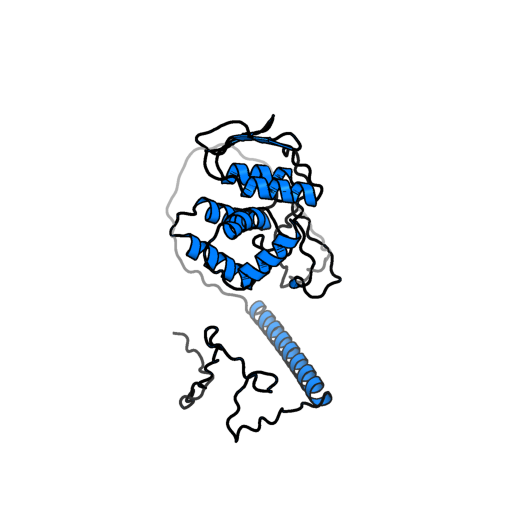33.422 19.851 1.00 34.72 95 SER A N 1
ATOM 754 C CA . SER A 1 95 ? 42.616 34.064 21.137 1.00 34.72 95 SER A CA 1
ATOM 755 C C . SER A 1 95 ? 41.336 34.530 21.825 1.00 34.72 95 SER A C 1
ATOM 757 O O . SER A 1 95 ? 40.530 35.213 21.196 1.00 34.72 95 SER A O 1
ATOM 759 N N . THR A 1 96 ? 41.249 34.323 23.136 1.00 30.58 96 THR A N 1
ATOM 760 C CA . THR A 1 96 ? 40.460 35.159 24.052 1.00 30.58 96 THR A CA 1
ATOM 761 C C . THR A 1 96 ? 41.300 35.450 25.296 1.00 30.58 96 THR A C 1
ATOM 763 O O . THR A 1 96 ? 41.767 34.542 25.978 1.00 30.58 96 THR A O 1
ATOM 766 N N . SER A 1 97 ? 41.558 36.732 25.553 1.00 32.44 97 SER A N 1
ATOM 767 C CA . SER A 1 97 ? 42.385 37.222 26.662 1.00 32.44 97 SER A CA 1
ATOM 768 C C . SER A 1 97 ? 41.547 37.622 27.883 1.00 32.44 97 SER A C 1
ATOM 770 O O . SER A 1 97 ? 40.412 38.067 27.745 1.00 32.44 97 SER A O 1
ATOM 772 N N . PHE A 1 98 ? 42.151 37.506 29.068 1.00 28.83 98 PHE A N 1
ATOM 773 C CA . PHE A 1 98 ? 41.577 37.773 30.395 1.00 28.83 98 PHE A CA 1
ATOM 774 C C . PHE A 1 98 ? 41.120 39.222 30.667 1.00 28.83 98 PHE A C 1
ATOM 776 O O . PHE A 1 98 ? 41.790 40.165 30.244 1.00 28.83 98 PHE A O 1
ATOM 783 N N . LYS A 1 99 ? 40.067 39.352 31.499 1.00 31.05 99 LYS A N 1
ATOM 784 C CA . LYS A 1 99 ? 39.773 40.364 32.560 1.00 31.05 99 LYS A CA 1
ATOM 785 C C . LYS A 1 99 ? 38.317 40.150 33.046 1.00 31.05 99 LYS A C 1
ATOM 787 O O . LYS A 1 99 ? 37.484 39.852 32.203 1.00 31.05 99 LYS A O 1
ATOM 792 N N . ALA A 1 100 ? 37.892 40.342 34.299 1.00 29.23 100 ALA A N 1
ATOM 793 C CA . ALA A 1 100 ? 38.527 40.304 35.626 1.00 29.23 100 ALA A CA 1
ATOM 794 C C . ALA A 1 100 ? 37.407 40.095 36.695 1.00 29.23 100 ALA A C 1
ATOM 796 O O . ALA A 1 100 ? 36.245 40.381 36.423 1.00 29.23 100 ALA A O 1
ATOM 797 N N . GLU A 1 101 ? 37.762 39.579 37.874 1.00 29.45 101 GLU A N 1
ATOM 798 C CA . GLU A 1 101 ? 36.928 39.295 39.077 1.00 29.45 101 GLU A CA 1
ATOM 799 C C . GLU A 1 101 ? 36.583 40.568 39.922 1.00 29.45 101 GLU A C 1
ATOM 801 O O . GLU A 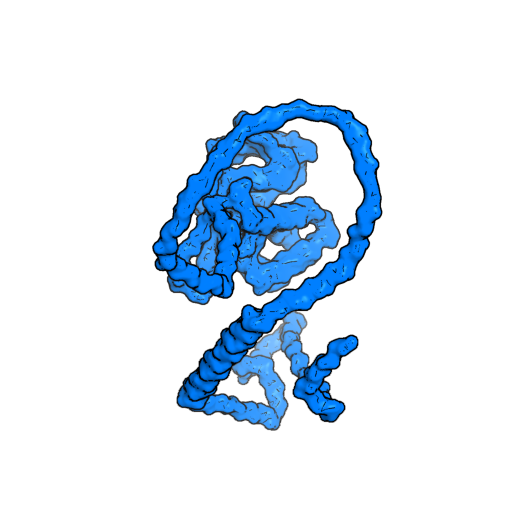1 101 ? 37.011 41.642 39.485 1.00 29.45 101 GLU A O 1
ATOM 806 N N . PRO A 1 102 ? 35.943 40.534 41.139 1.00 44.06 102 PRO A N 1
ATOM 807 C CA . PRO A 1 102 ? 35.309 39.420 41.913 1.00 44.06 102 PRO A CA 1
ATOM 808 C C . PRO A 1 102 ? 33.960 39.701 42.684 1.00 44.06 102 PRO A C 1
ATOM 810 O O . PRO A 1 102 ? 33.719 40.820 43.116 1.00 44.06 102 PRO A O 1
ATOM 813 N N . SER A 1 103 ? 33.211 38.620 43.013 1.00 33.28 103 SER A N 1
ATOM 814 C CA . SER A 1 103 ? 32.590 38.234 44.336 1.00 33.28 103 SER A CA 1
ATOM 815 C C . SER A 1 103 ? 31.648 39.185 45.145 1.00 33.28 103 SER A C 1
ATOM 817 O O . SER A 1 103 ? 31.495 40.341 44.767 1.00 33.28 103 SER A O 1
ATOM 819 N N . PRO A 1 104 ? 31.024 38.769 46.294 1.00 44.75 104 PRO A N 1
ATOM 820 C CA . PRO A 1 104 ? 30.943 37.452 46.990 1.00 44.75 104 PRO A CA 1
ATOM 821 C C . PRO A 1 104 ? 29.482 36.932 47.197 1.00 44.75 104 PRO A C 1
ATOM 823 O O . PRO A 1 104 ? 28.530 37.648 46.921 1.00 44.75 104 PRO A O 1
ATOM 826 N N . VAL A 1 105 ? 29.179 35.679 47.589 1.00 32.56 105 VAL A N 1
ATOM 827 C CA . VAL A 1 105 ? 29.205 35.030 48.939 1.00 32.56 105 VAL A CA 1
ATOM 828 C C . VAL A 1 105 ? 28.577 33.610 48.753 1.00 32.56 105 VAL A C 1
ATOM 830 O O . VAL A 1 105 ? 27.674 33.506 47.933 1.00 32.56 105 VAL A O 1
ATOM 833 N N . ALA A 1 106 ? 28.832 32.493 49.467 1.00 34.44 106 ALA A N 1
ATOM 834 C CA . ALA A 1 106 ? 29.958 31.920 50.238 1.00 34.44 106 ALA A CA 1
ATOM 835 C C . ALA A 1 106 ? 29.561 30.469 50.710 1.00 34.44 106 ALA A C 1
ATOM 837 O O . ALA A 1 106 ? 28.605 29.899 50.201 1.00 34.44 106 ALA A O 1
ATOM 838 N N . VAL A 1 107 ? 30.224 29.929 51.755 1.00 34.19 107 VAL A N 1
ATOM 839 C CA . VAL A 1 107 ? 29.811 28.810 52.663 1.00 34.19 107 VAL A CA 1
ATOM 840 C C . VAL A 1 107 ? 30.120 27.331 52.277 1.00 34.19 107 VAL A C 1
ATOM 842 O O . VAL A 1 107 ? 29.301 26.619 51.713 1.00 34.19 107 VAL A O 1
ATOM 845 N N . LYS A 1 108 ? 31.250 26.854 52.847 1.00 37.81 108 LYS A N 1
ATOM 846 C CA . LYS A 1 108 ? 31.571 25.504 53.409 1.00 37.81 108 LYS A CA 1
ATOM 847 C C . LYS A 1 108 ? 31.985 24.303 52.515 1.00 37.81 108 LYS A C 1
ATOM 849 O O . LYS A 1 108 ? 31.174 23.567 51.972 1.00 37.81 108 LYS A O 1
ATOM 854 N N . GLN A 1 109 ? 33.297 24.022 52.580 1.00 33.25 109 GLN A N 1
ATOM 855 C CA . GLN A 1 109 ? 33.956 22.690 52.592 1.00 33.25 109 GLN A CA 1
ATOM 856 C C . GLN A 1 109 ? 33.677 21.933 53.934 1.00 33.25 109 GLN A C 1
ATOM 858 O O . GLN A 1 109 ? 32.937 22.502 54.744 1.00 33.25 109 GLN A O 1
ATOM 863 N N . PRO A 1 110 ? 34.328 20.788 54.308 1.00 45.12 110 PRO A N 1
ATOM 864 C CA . PRO A 1 110 ? 35.228 19.831 53.600 1.00 45.12 110 PRO A CA 1
ATOM 865 C C . PRO A 1 110 ? 34.756 18.340 53.720 1.00 45.12 110 PRO A C 1
ATOM 867 O O . PRO A 1 110 ? 33.775 18.065 54.401 1.00 45.12 110 PRO A O 1
ATOM 870 N N . THR A 1 111 ? 35.389 17.300 53.134 1.00 30.94 111 THR A N 1
ATOM 871 C CA . THR A 1 111 ? 36.580 16.604 53.709 1.00 30.94 111 THR A CA 1
ATOM 872 C C . THR A 1 111 ? 37.127 15.454 52.825 1.00 30.94 111 THR A C 1
ATOM 874 O O . THR A 1 111 ? 36.380 14.554 52.474 1.00 30.94 111 THR A O 1
ATOM 877 N N . LYS A 1 112 ? 38.448 15.511 52.543 1.00 35.47 112 LYS A N 1
ATOM 878 C CA . LYS A 1 112 ? 39.496 14.460 52.328 1.00 35.47 112 LYS A CA 1
ATOM 879 C C . LYS A 1 112 ? 39.107 13.099 51.694 1.00 35.47 112 LYS A C 1
ATOM 881 O O . LYS A 1 112 ? 38.278 12.384 52.229 1.00 35.47 112 LYS A O 1
ATOM 886 N N . GLN A 1 113 ? 39.666 12.701 50.541 1.00 34.50 113 GLN A N 1
ATOM 887 C CA . GLN A 1 113 ? 41.062 12.261 50.254 1.00 34.50 113 GLN A CA 1
ATOM 888 C C . GLN A 1 113 ? 41.476 10.900 50.855 1.00 34.50 113 GLN A C 1
ATOM 890 O O . GLN A 1 113 ? 41.706 10.821 52.058 1.00 34.50 113 GLN A O 1
ATOM 895 N N . ALA A 1 114 ? 41.758 9.920 49.982 1.00 30.62 114 ALA A N 1
ATOM 896 C CA . ALA A 1 114 ? 42.977 9.090 49.992 1.00 30.62 114 ALA A CA 1
ATOM 897 C C . ALA A 1 114 ? 43.109 8.292 48.671 1.00 30.62 114 ALA A C 1
ATOM 899 O O . ALA A 1 114 ? 42.104 7.911 48.076 1.00 30.62 114 ALA A O 1
ATOM 900 N N . ALA A 1 115 ? 44.347 8.069 48.213 1.00 32.78 115 ALA A N 1
ATOM 901 C CA . ALA A 1 115 ? 44.691 7.111 47.150 1.00 32.78 115 ALA A CA 1
ATOM 902 C C . ALA A 1 115 ? 44.677 5.661 47.733 1.00 32.78 115 ALA A C 1
ATOM 904 O O . ALA A 1 115 ? 44.334 5.500 48.901 1.00 32.78 115 ALA A O 1
ATOM 905 N N . THR A 1 116 ? 44.970 4.557 47.030 1.00 31.83 116 THR A N 1
ATOM 906 C CA . THR A 1 116 ? 46.143 4.307 46.166 1.00 31.83 116 THR A CA 1
ATOM 907 C C . THR A 1 116 ? 45.949 3.054 45.285 1.00 31.83 116 THR A C 1
ATOM 909 O O . THR A 1 116 ? 45.111 2.208 45.570 1.00 31.83 116 THR A O 1
ATOM 912 N N . GLU A 1 117 ? 46.826 2.928 44.283 1.00 32.03 117 GLU A N 1
ATOM 913 C CA . GLU A 1 117 ? 47.311 1.689 43.644 1.00 32.03 117 GLU A CA 1
ATOM 914 C C . GLU A 1 117 ? 46.477 0.938 42.584 1.00 32.03 117 GLU A C 1
ATOM 916 O O . GLU A 1 117 ? 45.395 0.399 42.792 1.00 32.03 117 GLU A O 1
ATOM 921 N N . VAL A 1 118 ? 47.118 0.834 41.415 1.00 36.94 118 VAL A N 1
ATOM 922 C CA . VAL A 1 118 ? 46.814 -0.048 40.284 1.00 36.94 118 VAL A CA 1
ATOM 923 C C . VAL A 1 118 ? 47.798 -1.218 40.326 1.00 36.94 118 VAL A C 1
ATOM 925 O O . VAL A 1 118 ? 48.995 -0.983 40.500 1.00 36.94 118 VAL A O 1
ATOM 928 N N . PRO A 1 119 ? 47.362 -2.440 39.985 1.00 35.62 119 PRO A N 1
ATOM 929 C CA . PRO A 1 119 ? 48.204 -3.293 39.153 1.00 35.62 119 PRO A CA 1
ATOM 930 C C . PRO A 1 119 ? 47.518 -3.672 37.835 1.00 35.62 119 PRO A C 1
ATOM 932 O O . PRO A 1 119 ? 46.336 -4.005 37.767 1.00 35.62 119 PRO A O 1
ATOM 935 N N . LYS A 1 120 ? 48.307 -3.631 36.758 1.00 34.81 120 LYS A N 1
ATOM 936 C CA . LYS A 1 120 ? 47.900 -4.002 35.398 1.00 34.81 120 LYS A CA 1
ATOM 937 C C . LYS A 1 120 ? 47.404 -5.453 35.339 1.00 34.81 120 LYS A C 1
ATOM 939 O O . LYS A 1 120 ? 48.134 -6.362 35.731 1.00 34.81 120 LYS A O 1
ATOM 944 N N . LYS A 1 121 ? 46.299 -5.687 34.629 1.00 32.59 121 LYS A N 1
ATOM 945 C CA . LYS A 1 121 ? 46.215 -6.829 33.708 1.00 32.59 121 LYS A CA 1
ATOM 946 C C . LYS A 1 121 ? 45.898 -6.323 32.309 1.00 32.59 121 LYS A C 1
ATOM 948 O O . LYS A 1 121 ? 44.942 -5.587 32.101 1.00 32.59 121 LYS A O 1
ATOM 953 N N . VAL A 1 122 ? 46.766 -6.695 31.374 1.00 37.97 122 VAL A N 1
ATOM 954 C CA . VAL A 1 122 ? 46.637 -6.383 29.952 1.00 37.97 122 VAL A CA 1
ATOM 955 C C . VAL A 1 122 ? 45.505 -7.239 29.390 1.00 37.97 122 VAL A C 1
ATOM 957 O O . VAL A 1 122 ? 45.648 -8.454 29.284 1.00 37.97 122 VAL A O 1
ATOM 960 N N . GLY A 1 123 ? 44.383 -6.603 29.062 1.00 31.80 123 GLY A N 1
ATOM 961 C CA . GLY A 1 123 ? 43.368 -7.141 28.161 1.00 31.80 123 GLY A CA 1
ATOM 962 C C . GLY A 1 123 ? 43.580 -6.526 26.782 1.00 31.80 123 GLY A C 1
ATOM 963 O O . GLY A 1 123 ? 43.830 -5.325 26.683 1.00 31.80 123 GLY A O 1
ATOM 964 N N . VAL A 1 124 ? 43.548 -7.353 25.739 1.00 31.92 124 VAL A N 1
ATOM 965 C CA . VAL A 1 124 ? 43.780 -6.931 24.351 1.00 31.92 124 VAL A CA 1
ATOM 966 C C . VAL A 1 124 ? 42.784 -5.834 23.970 1.00 31.92 124 VAL A C 1
ATOM 968 O O . VAL A 1 124 ? 41.578 -6.030 24.090 1.00 31.92 124 VAL A O 1
ATOM 971 N N . VAL A 1 125 ? 43.286 -4.695 23.483 1.00 38.72 125 VAL A N 1
ATOM 972 C CA . VAL A 1 125 ? 42.449 -3.735 22.756 1.00 38.72 125 VAL A CA 1
ATOM 973 C C . VAL A 1 125 ? 42.098 -4.402 21.432 1.00 38.72 125 VAL A C 1
ATOM 975 O O . VAL A 1 125 ? 42.936 -4.459 20.531 1.00 38.72 125 VAL A O 1
ATOM 978 N N . GLU A 1 126 ? 40.890 -4.962 21.333 1.00 39.03 126 GLU A N 1
ATOM 979 C CA . GLU A 1 126 ? 40.354 -5.392 20.044 1.00 39.03 126 GLU A CA 1
ATOM 980 C C . GLU A 1 126 ? 40.392 -4.195 19.092 1.00 39.03 126 GLU A C 1
ATOM 982 O O . GLU A 1 126 ? 39.906 -3.107 19.411 1.00 39.03 126 GLU A O 1
ATOM 987 N N . GLY A 1 127 ? 41.038 -4.385 17.940 1.00 35.16 127 GLY A N 1
ATOM 988 C CA . GLY A 1 127 ? 41.193 -3.325 16.955 1.00 35.16 127 GLY A CA 1
ATOM 989 C C . GLY A 1 127 ? 39.831 -2.799 16.518 1.00 35.16 127 GLY A C 1
ATOM 990 O O . GLY A 1 127 ? 38.910 -3.582 16.278 1.00 35.16 127 GLY A O 1
ATOM 991 N N . ALA A 1 128 ? 39.721 -1.474 16.401 1.00 38.00 128 ALA A N 1
ATOM 992 C CA . ALA A 1 128 ? 38.529 -0.821 15.881 1.00 38.00 128 ALA A CA 1
ATOM 993 C C . ALA A 1 128 ? 38.152 -1.456 14.537 1.00 38.00 128 ALA A C 1
ATOM 995 O O . ALA A 1 128 ? 38.894 -1.338 13.560 1.00 38.00 128 ALA A O 1
ATOM 996 N N . ARG A 1 129 ? 37.012 -2.154 14.502 1.00 46.22 129 ARG A N 1
ATOM 997 C CA . ARG A 1 129 ? 36.487 -2.743 13.274 1.00 46.22 129 ARG A CA 1
ATOM 998 C C . ARG A 1 129 ? 36.065 -1.586 12.368 1.00 46.22 129 ARG A C 1
ATOM 1000 O O . ARG A 1 129 ? 35.141 -0.860 12.741 1.00 46.22 129 ARG A O 1
ATOM 1007 N N . PRO A 1 130 ? 36.691 -1.372 11.197 1.00 47.56 130 PRO A N 1
ATOM 1008 C CA . PRO A 1 130 ? 36.031 -0.567 10.187 1.00 47.56 130 PRO A CA 1
ATOM 1009 C C . PRO A 1 130 ? 34.737 -1.300 9.802 1.00 47.56 130 PRO A C 1
ATOM 1011 O O . PRO A 1 130 ? 34.688 -2.531 9.816 1.00 47.56 130 PRO A O 1
ATOM 1014 N N . PHE A 1 131 ? 33.689 -0.545 9.478 1.00 49.00 131 PHE A N 1
ATOM 1015 C CA . PHE A 1 131 ? 32.375 -1.086 9.107 1.00 49.00 131 PHE A CA 1
ATOM 1016 C C . PHE A 1 131 ? 31.674 -1.907 10.216 1.00 49.00 131 PHE A C 1
ATOM 1018 O O . PHE A 1 131 ? 31.130 -2.985 9.968 1.00 49.00 131 PHE A O 1
ATOM 1025 N N . GLU A 1 132 ? 31.522 -1.333 11.416 1.00 36.88 132 GLU A N 1
ATOM 1026 C CA . GLU A 1 132 ? 30.213 -1.498 12.061 1.00 36.88 132 GLU A CA 1
ATOM 1027 C C . GLU A 1 132 ? 29.173 -0.807 11.175 1.00 36.88 132 GLU A C 1
ATOM 1029 O O . GLU A 1 132 ? 28.992 0.412 11.205 1.00 36.88 132 GLU A O 1
ATOM 1034 N N . VAL A 1 133 ? 28.501 -1.607 10.343 1.00 43.75 133 VAL A N 1
ATOM 1035 C CA . VAL A 1 133 ? 27.189 -1.241 9.817 1.00 43.75 133 VAL A CA 1
ATOM 1036 C C . VAL A 1 133 ? 26.321 -1.027 11.046 1.00 43.75 133 VAL A C 1
ATOM 1038 O O . VAL A 1 133 ? 25.937 -2.002 11.690 1.00 43.75 133 VAL A O 1
ATOM 1041 N N . ILE A 1 134 ? 26.046 0.236 11.388 1.00 38.28 134 ILE A N 1
ATOM 1042 C CA . ILE A 1 134 ? 25.017 0.570 12.372 1.00 38.28 134 ILE A CA 1
ATOM 1043 C C . ILE A 1 134 ? 23.759 -0.130 11.857 1.00 38.28 134 ILE A C 1
ATOM 1045 O O . ILE A 1 134 ? 23.284 0.241 10.777 1.00 38.28 134 ILE A O 1
ATOM 1049 N N . PRO A 1 135 ? 23.247 -1.173 12.537 1.00 42.75 135 PRO A N 1
ATOM 1050 C CA . PRO A 1 135 ? 22.049 -1.827 12.059 1.00 42.75 135 PRO A CA 1
ATOM 1051 C C . PRO A 1 135 ? 20.962 -0.761 12.074 1.00 42.75 135 PRO A C 1
ATOM 1053 O O . PRO A 1 135 ? 20.731 -0.144 13.120 1.00 42.75 135 PRO A O 1
ATOM 1056 N N . LEU A 1 136 ? 20.314 -0.525 10.925 1.00 50.41 136 LEU A N 1
ATOM 1057 C CA . LEU A 1 136 ? 19.098 0.286 10.912 1.00 50.41 136 LEU A CA 1
ATOM 1058 C C . LEU A 1 136 ? 18.203 -0.258 12.032 1.00 50.41 136 LEU A C 1
ATOM 1060 O O . LEU A 1 136 ? 18.113 -1.487 12.160 1.00 50.41 136 LEU A O 1
ATOM 1064 N N . PRO A 1 137 ? 17.615 0.614 12.874 1.00 50.19 137 PRO A N 1
ATOM 1065 C CA . PRO A 1 137 ? 16.847 0.176 14.030 1.00 50.19 137 PRO A CA 1
ATOM 1066 C C . PRO A 1 137 ? 15.824 -0.845 13.549 1.00 50.19 137 PRO A C 1
ATOM 1068 O O . PRO A 1 137 ? 14.966 -0.512 12.732 1.00 50.19 137 PRO A O 1
ATOM 1071 N N . LYS A 1 138 ? 15.991 -2.107 13.978 1.00 59.88 138 LYS A N 1
ATOM 1072 C CA . LYS A 1 138 ? 15.192 -3.216 13.456 1.00 59.88 138 LYS A CA 1
ATOM 1073 C C . LYS A 1 138 ? 13.731 -2.864 13.672 1.00 59.88 138 LYS A C 1
ATOM 1075 O O . LYS A 1 138 ? 13.316 -2.676 14.817 1.00 59.88 138 LYS A O 1
ATOM 1080 N N . ASP A 1 139 ? 12.984 -2.758 12.577 1.00 68.31 139 ASP A N 1
ATOM 1081 C CA . ASP A 1 139 ? 11.552 -2.512 12.633 1.00 68.31 139 ASP A CA 1
ATOM 1082 C C . ASP A 1 139 ? 10.904 -3.746 13.261 1.00 68.31 139 ASP A C 1
ATOM 1084 O O . ASP A 1 139 ? 10.684 -4.771 12.620 1.00 68.31 139 ASP A O 1
ATOM 1088 N N . ASN A 1 140 ? 10.710 -3.675 14.575 1.00 73.38 140 ASN A N 1
ATOM 1089 C CA . ASN A 1 140 ? 10.274 -4.811 15.368 1.00 73.38 140 ASN A CA 1
ATOM 1090 C C . ASN A 1 140 ? 8.786 -5.115 15.166 1.00 73.38 140 ASN A C 1
ATOM 1092 O O . ASN A 1 140 ? 8.338 -6.143 15.672 1.00 73.38 140 ASN A O 1
ATOM 1096 N N . ALA A 1 141 ? 8.033 -4.256 14.474 1.00 76.69 141 ALA A N 1
ATOM 1097 C CA . ALA A 1 141 ? 6.615 -4.446 14.202 1.00 76.69 141 ALA A CA 1
ATOM 1098 C C . ALA A 1 141 ? 6.367 -5.098 12.834 1.00 76.69 141 ALA A C 1
ATOM 1100 O O . ALA A 1 141 ? 5.395 -5.838 12.692 1.00 76.69 141 ALA A O 1
ATOM 1101 N N . TYR A 1 142 ? 7.239 -4.879 11.848 1.00 81.00 142 TYR A N 1
ATOM 1102 C CA . TYR A 1 142 ? 7.218 -5.608 10.578 1.00 81.00 142 TYR A CA 1
ATOM 1103 C C . TYR A 1 142 ? 7.707 -7.062 10.752 1.00 81.00 142 TYR A C 1
ATOM 1105 O O . TYR A 1 142 ? 8.650 -7.332 11.501 1.00 81.00 142 TYR A O 1
ATOM 1113 N N . VAL A 1 143 ? 7.058 -8.016 10.075 1.00 79.94 143 VAL A N 1
ATOM 1114 C CA . VAL A 1 143 ? 7.481 -9.425 10.018 1.00 79.94 143 VAL A CA 1
ATOM 1115 C C . VAL A 1 143 ? 7.895 -9.748 8.578 1.00 79.94 143 VAL A C 1
ATOM 1117 O O . VAL A 1 143 ? 7.043 -10.150 7.790 1.00 79.94 143 VAL A O 1
ATOM 1120 N N . PRO A 1 144 ? 9.176 -9.565 8.204 1.00 77.12 144 PRO A N 1
ATOM 1121 C CA . PRO A 1 144 ? 9.630 -9.864 6.851 1.00 77.12 144 PRO A CA 1
ATOM 1122 C C . PRO A 1 144 ? 9.513 -11.360 6.546 1.00 77.12 144 PRO A C 1
ATOM 1124 O O . PRO A 1 144 ? 9.849 -12.209 7.374 1.00 77.12 144 PRO A O 1
ATOM 1127 N N . ARG A 1 145 ? 9.083 -11.690 5.327 1.00 73.75 145 ARG A N 1
ATOM 1128 C CA . ARG A 1 145 ? 9.028 -13.067 4.831 1.00 73.75 145 ARG A CA 1
ATOM 1129 C C . ARG A 1 145 ? 10.432 -13.656 4.646 1.00 73.75 145 ARG A C 1
ATOM 1131 O O . ARG A 1 145 ? 11.220 -13.164 3.846 1.00 73.75 145 ARG A O 1
ATOM 1138 N N . GLU A 1 146 ? 10.713 -14.768 5.324 1.00 66.88 146 GLU A N 1
ATOM 1139 C CA . GLU A 1 146 ? 12.020 -15.453 5.312 1.00 66.88 146 GLU A CA 1
ATOM 1140 C C . GLU A 1 146 ? 12.198 -16.483 4.164 1.00 66.88 146 GLU A C 1
ATOM 1142 O O . GLU A 1 146 ? 13.052 -17.369 4.250 1.00 66.88 146 GLU A O 1
ATOM 1147 N N . ASP A 1 147 ? 11.416 -16.396 3.076 1.00 60.62 147 ASP A N 1
ATOM 1148 C CA . ASP A 1 147 ? 11.494 -17.320 1.922 1.00 60.62 147 ASP A CA 1
ATOM 1149 C C . ASP A 1 147 ? 12.746 -17.064 1.058 1.00 60.62 147 ASP A C 1
ATOM 1151 O O . ASP A 1 147 ? 12.704 -16.603 -0.078 1.00 60.62 147 ASP A O 1
ATOM 1155 N N . THR A 1 148 ? 13.896 -17.438 1.604 1.00 54.47 148 THR A N 1
ATOM 1156 C CA . THR A 1 148 ? 15.239 -17.324 1.009 1.00 54.47 148 THR A CA 1
ATOM 1157 C C . THR A 1 148 ? 15.513 -18.305 -0.142 1.00 54.47 148 THR A C 1
ATOM 1159 O O . THR A 1 148 ? 16.632 -18.375 -0.645 1.00 54.47 148 THR A O 1
ATOM 1162 N N . LYS A 1 149 ? 14.517 -19.096 -0.564 1.00 56.62 149 LYS A N 1
ATOM 1163 C CA . LYS A 1 149 ? 14.677 -20.182 -1.552 1.00 56.62 149 LYS A CA 1
ATOM 1164 C C . LYS A 1 149 ? 14.473 -19.761 -3.009 1.00 56.62 149 LYS A C 1
ATOM 1166 O O . LYS A 1 149 ? 14.729 -20.569 -3.898 1.00 56.62 149 LYS A O 1
ATOM 1171 N N . ILE A 1 150 ? 13.994 -18.546 -3.263 1.00 57.28 150 ILE A N 1
ATOM 1172 C CA . ILE A 1 150 ? 13.718 -18.036 -4.610 1.00 57.28 150 ILE A CA 1
ATOM 1173 C C . ILE A 1 150 ? 14.704 -16.902 -4.897 1.00 57.28 150 ILE A C 1
ATOM 1175 O O . ILE A 1 150 ? 14.802 -15.951 -4.136 1.00 57.28 150 ILE A O 1
ATOM 1179 N N . SER A 1 151 ? 15.456 -17.010 -5.995 1.00 58.50 151 SER A N 1
ATOM 1180 C CA . SER A 1 151 ? 16.550 -16.083 -6.328 1.00 58.50 151 SER A CA 1
ATOM 1181 C C . SER A 1 151 ? 16.098 -14.767 -6.976 1.00 58.50 151 SER A C 1
ATOM 1183 O O . SER A 1 151 ? 16.942 -13.997 -7.429 1.00 58.50 151 SER A O 1
ATOM 1185 N N . ASN A 1 152 ? 14.789 -14.536 -7.104 1.00 65.88 152 ASN A N 1
ATOM 1186 C CA . ASN A 1 152 ? 14.222 -13.325 -7.693 1.00 65.88 152 ASN A CA 1
ATOM 1187 C C . ASN A 1 152 ? 12.862 -12.990 -7.061 1.00 65.88 152 ASN A C 1
ATOM 1189 O O . ASN A 1 152 ? 11.856 -13.652 -7.324 1.00 65.88 152 ASN A O 1
ATOM 1193 N N . ASP A 1 153 ? 12.836 -11.909 -6.288 1.00 63.34 153 ASP A N 1
ATOM 1194 C CA . ASP A 1 153 ? 11.665 -11.400 -5.570 1.00 63.34 153 ASP A CA 1
ATOM 1195 C C . ASP A 1 153 ? 10.493 -11.001 -6.487 1.00 63.34 153 ASP A C 1
ATOM 1197 O O . ASP A 1 153 ? 9.326 -11.027 -6.084 1.00 63.34 153 ASP A O 1
ATOM 1201 N N . VAL A 1 154 ? 10.767 -10.679 -7.755 1.00 63.38 154 VAL A N 1
ATOM 1202 C CA . VAL A 1 154 ? 9.731 -10.355 -8.751 1.00 63.38 154 VAL A CA 1
ATOM 1203 C C . VAL A 1 154 ? 8.914 -11.597 -9.127 1.00 63.38 154 VAL A C 1
ATOM 1205 O O . VAL A 1 154 ? 7.723 -11.488 -9.412 1.00 63.38 154 VAL A O 1
ATOM 1208 N N . CYS A 1 155 ? 9.519 -12.788 -9.062 1.00 70.38 155 CYS A N 1
ATOM 1209 C CA . CYS A 1 155 ? 8.857 -14.068 -9.330 1.00 70.38 155 CYS A CA 1
ATOM 1210 C C . CYS A 1 155 ? 8.096 -14.631 -8.117 1.00 70.38 155 CYS A C 1
ATOM 1212 O O . CYS A 1 155 ? 7.462 -15.681 -8.227 1.00 70.38 155 CYS A O 1
ATOM 1214 N N . MET A 1 156 ? 8.147 -13.960 -6.963 1.00 77.88 156 MET A N 1
ATOM 1215 C CA . MET A 1 156 ? 7.380 -14.366 -5.787 1.00 77.88 156 MET A CA 1
ATOM 1216 C C . MET A 1 156 ? 5.875 -14.198 -6.046 1.00 77.88 156 MET A C 1
ATOM 1218 O O . MET A 1 156 ? 5.468 -13.165 -6.600 1.00 77.88 156 MET A O 1
ATOM 1222 N N . PRO A 1 157 ? 5.028 -15.157 -5.616 1.00 84.69 157 PRO A N 1
ATOM 1223 C CA . PRO A 1 157 ? 3.587 -14.956 -5.642 1.00 84.69 157 PRO A CA 1
ATOM 1224 C C . PRO A 1 157 ? 3.247 -13.725 -4.790 1.00 84.69 157 PRO A C 1
ATOM 1226 O O . PRO A 1 157 ? 3.860 -13.548 -3.728 1.00 84.69 157 PRO A O 1
ATOM 1229 N N . PRO A 1 158 ? 2.314 -12.870 -5.241 1.00 90.44 158 PRO A N 1
ATOM 1230 C CA . PRO A 1 158 ? 1.940 -11.677 -4.501 1.00 90.44 158 PRO A CA 1
ATOM 1231 C C . PRO A 1 158 ? 1.383 -12.088 -3.137 1.00 90.44 158 PRO A C 1
ATOM 1233 O O . PRO A 1 158 ? 0.598 -13.030 -3.028 1.00 90.44 158 PRO A O 1
ATOM 1236 N N . VAL A 1 159 ? 1.815 -11.388 -2.092 1.00 91.50 159 VAL A N 1
ATOM 1237 C CA . VAL A 1 159 ? 1.361 -11.598 -0.715 1.00 91.50 159 VAL A CA 1
ATOM 1238 C C . VAL A 1 159 ? 1.102 -10.257 -0.046 1.00 91.50 159 VAL A C 1
ATOM 1240 O O . VAL A 1 159 ? 1.707 -9.244 -0.399 1.00 91.50 159 VAL A O 1
ATOM 1243 N N . LEU A 1 160 ? 0.193 -10.265 0.922 1.00 92.81 160 LEU A N 1
ATOM 1244 C CA . LEU A 1 160 ? -0.080 -9.117 1.775 1.00 92.81 160 LEU A CA 1
ATOM 1245 C C . LEU A 1 160 ? 0.980 -8.984 2.865 1.00 92.81 160 LEU A C 1
ATOM 1247 O O . LEU A 1 160 ? 1.390 -9.991 3.449 1.00 92.81 160 LEU A O 1
ATOM 1251 N N . ILE A 1 161 ? 1.350 -7.740 3.165 1.00 91.88 161 ILE A N 1
ATOM 1252 C CA . ILE A 1 161 ? 2.234 -7.412 4.280 1.00 91.88 161 ILE A CA 1
ATOM 1253 C C . ILE A 1 161 ? 1.632 -7.875 5.606 1.00 91.88 161 ILE A C 1
ATOM 1255 O O . ILE A 1 161 ? 0.417 -7.804 5.810 1.00 91.88 161 ILE A O 1
ATOM 1259 N N . LYS A 1 162 ? 2.485 -8.338 6.524 1.00 87.94 162 LYS A N 1
ATOM 1260 C CA . LYS A 1 162 ? 2.067 -8.734 7.873 1.00 87.94 162 LYS A CA 1
ATOM 1261 C C . LYS A 1 162 ? 2.850 -7.979 8.935 1.00 87.94 162 LYS A C 1
ATOM 1263 O O . LYS A 1 162 ? 4.036 -8.218 9.162 1.00 87.94 162 LYS A O 1
ATOM 1268 N N . PHE A 1 163 ? 2.153 -7.093 9.635 1.00 88.50 163 PHE A N 1
ATOM 1269 C CA . PHE A 1 163 ? 2.643 -6.526 10.885 1.00 88.50 163 PHE A CA 1
ATOM 1270 C C . PHE A 1 163 ? 2.273 -7.420 12.075 1.00 88.50 163 PHE A C 1
ATOM 1272 O O . PHE A 1 163 ? 1.305 -8.183 12.038 1.00 88.50 163 PHE A O 1
ATOM 1279 N N . LYS A 1 164 ? 3.044 -7.324 13.161 1.00 82.31 164 LYS A N 1
ATOM 1280 C CA . LYS A 1 164 ? 2.693 -7.950 14.441 1.00 82.31 164 LYS A CA 1
ATOM 1281 C C . LYS A 1 164 ? 1.396 -7.345 14.975 1.00 82.31 164 LYS A C 1
ATOM 1283 O O . LYS A 1 164 ? 1.162 -6.145 14.842 1.00 82.31 164 LYS A O 1
ATOM 1288 N N . ALA A 1 165 ? 0.580 -8.178 15.618 1.00 70.06 165 ALA A N 1
ATOM 1289 C CA . ALA A 1 165 ? -0.647 -7.738 16.271 1.00 70.06 165 ALA A CA 1
ATOM 1290 C C . ALA A 1 165 ? -0.328 -6.677 17.338 1.00 70.06 165 ALA A C 1
ATOM 1292 O O . ALA A 1 165 ? 0.330 -6.974 18.339 1.00 70.06 165 ALA A O 1
ATOM 1293 N N . GLN A 1 166 ? -0.782 -5.446 17.110 1.00 68.62 166 GLN A N 1
ATOM 1294 C CA . GLN A 1 166 ? -0.498 -4.324 17.999 1.00 68.62 166 GLN A CA 1
ATOM 1295 C C . GLN A 1 166 ? -1.358 -4.397 19.263 1.00 68.62 166 GLN A C 1
ATOM 1297 O O . GLN A 1 166 ? -2.539 -4.761 19.220 1.00 68.62 166 GLN A O 1
ATOM 1302 N N . LYS A 1 167 ? -0.787 -4.012 20.406 1.00 59.97 167 LYS A N 1
ATOM 1303 C CA . LYS A 1 167 ? -1.516 -4.024 21.680 1.00 59.97 167 LYS A CA 1
ATOM 1304 C C . LYS A 1 167 ? -2.509 -2.865 21.729 1.00 59.97 167 LYS A C 1
ATOM 1306 O O . LYS A 1 167 ? -2.106 -1.711 21.773 1.00 59.97 167 LYS A O 1
ATOM 1311 N N . GLY A 1 168 ? -3.800 -3.189 21.777 1.00 57.06 168 GLY A N 1
ATOM 1312 C CA . GLY A 1 168 ? -4.875 -2.194 21.802 1.00 57.06 168 GLY A CA 1
ATOM 1313 C C . GLY A 1 168 ? -5.393 -1.777 20.423 1.00 57.06 168 GLY A C 1
ATOM 1314 O O . GLY A 1 168 ? -6.230 -0.880 20.361 1.00 57.06 168 GLY A O 1
ATOM 1315 N N . ASN A 1 169 ? -4.961 -2.431 19.333 1.00 56.12 169 ASN A N 1
ATOM 1316 C CA . ASN A 1 169 ? -5.637 -2.257 18.047 1.00 56.12 169 ASN A CA 1
ATOM 1317 C C . ASN A 1 169 ? -7.102 -2.691 18.130 1.00 56.12 169 ASN A C 1
ATOM 1319 O O . ASN A 1 169 ? -7.482 -3.565 18.911 1.00 56.12 169 ASN A O 1
ATOM 1323 N N . ALA A 1 170 ? -7.898 -2.082 17.256 1.00 54.69 170 ALA A N 1
ATOM 1324 C CA . ALA A 1 170 ? -9.316 -2.324 17.055 1.00 54.69 170 ALA A CA 1
ATOM 1325 C C . ALA A 1 170 ? -9.617 -3.732 16.501 1.00 54.69 170 ALA A C 1
ATOM 1327 O O . ALA A 1 170 ? -10.064 -3.887 15.367 1.00 54.69 170 ALA A O 1
ATOM 1328 N N . VAL A 1 171 ? -9.394 -4.765 17.315 1.00 58.31 171 VAL A N 1
ATOM 1329 C CA . VAL A 1 171 ? -9.915 -6.119 17.087 1.00 58.31 171 VAL A CA 1
ATOM 1330 C C . VAL A 1 171 ? -11.381 -6.121 17.517 1.00 58.31 171 VAL A C 1
ATOM 1332 O O . VAL A 1 171 ? -11.742 -6.586 18.594 1.00 58.31 171 VAL A O 1
ATOM 1335 N N . GLY A 1 172 ? -12.217 -5.500 16.694 1.00 66.00 172 GLY A N 1
ATOM 1336 C CA . GLY A 1 172 ? -13.624 -5.274 16.981 1.00 66.00 172 GLY A CA 1
ATOM 1337 C C . GLY A 1 172 ? -14.317 -4.562 15.829 1.00 66.00 172 GLY A C 1
ATOM 1338 O O . GLY A 1 172 ? -13.689 -4.179 14.843 1.00 66.00 172 GLY A O 1
ATOM 1339 N N . LYS A 1 173 ? -15.625 -4.393 15.976 1.00 81.75 173 LYS A N 1
ATOM 1340 C CA . LYS A 1 173 ? -16.496 -3.764 14.988 1.00 81.75 173 LYS A CA 1
ATOM 1341 C C . LYS A 1 173 ? -16.115 -2.296 14.769 1.00 81.75 173 LYS A C 1
ATOM 1343 O O . LYS A 1 17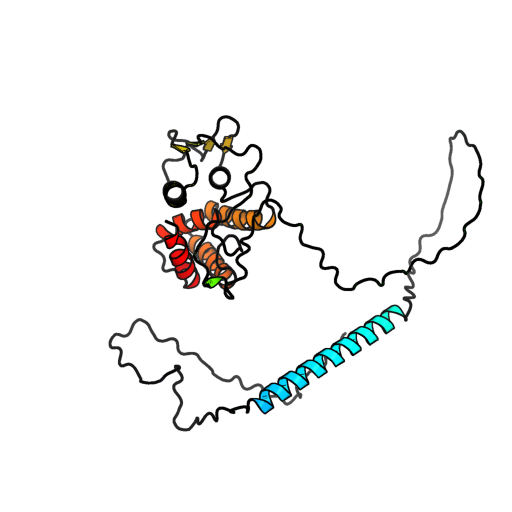3 ? -16.088 -1.518 15.725 1.00 81.75 173 LYS A O 1
ATOM 1348 N N . ILE A 1 174 ? -15.843 -1.918 13.521 1.00 86.31 174 ILE A N 1
ATOM 1349 C CA . ILE A 1 174 ? -15.497 -0.543 13.136 1.00 86.31 174 ILE A CA 1
ATOM 1350 C C . ILE A 1 174 ? -16.695 0.105 12.446 1.00 86.31 174 ILE A C 1
ATOM 1352 O O . ILE A 1 174 ? -17.174 -0.370 11.419 1.00 86.31 174 ILE A O 1
ATOM 1356 N N . GLU A 1 175 ? -17.168 1.219 12.988 1.00 87.62 175 GLU A N 1
ATOM 1357 C CA . GLU A 1 175 ? -18.187 2.057 12.365 1.00 87.62 175 GLU A CA 1
ATOM 1358 C C . GLU A 1 175 ? -17.509 3.106 11.473 1.00 87.62 175 GLU A C 1
ATOM 1360 O O . GLU A 1 175 ? -16.657 3.861 11.942 1.00 87.62 175 GLU A O 1
ATOM 1365 N N . ILE A 1 176 ? -17.857 3.144 10.183 1.00 88.12 176 ILE A N 1
ATOM 1366 C CA . ILE A 1 176 ? -17.380 4.152 9.227 1.00 88.12 176 ILE A CA 1
ATOM 1367 C C . ILE A 1 176 ? -18.537 5.052 8.813 1.00 88.12 176 ILE A C 1
ATOM 1369 O O . ILE A 1 176 ? -19.436 4.623 8.083 1.00 88.12 176 ILE A O 1
ATOM 1373 N N . SER A 1 177 ? -18.452 6.327 9.178 1.00 87.00 177 SER A N 1
ATOM 1374 C CA . SER A 1 177 ? -19.255 7.391 8.578 1.00 87.00 177 SER A CA 1
ATOM 1375 C C . SER A 1 177 ? -18.447 8.081 7.484 1.00 87.00 177 SER A C 1
ATOM 1377 O O . SER A 1 177 ? -17.250 8.329 7.641 1.00 87.00 177 SER A O 1
ATOM 1379 N N . LYS A 1 178 ? -19.091 8.404 6.361 1.00 82.19 178 LYS A N 1
ATOM 1380 C CA . LYS A 1 178 ? -18.421 9.021 5.210 1.00 82.19 178 LYS A CA 1
ATOM 1381 C C . LYS A 1 178 ? -19.276 10.105 4.537 1.00 82.19 178 LYS A C 1
ATOM 1383 O O . LYS A 1 178 ? -20.501 10.085 4.697 1.00 82.19 178 LYS A O 1
ATOM 1388 N N . PRO A 1 179 ? -18.659 11.010 3.760 1.00 78.44 179 PRO A N 1
ATOM 1389 C CA . PRO A 1 179 ? -19.354 11.822 2.767 1.00 78.44 179 PRO A CA 1
ATOM 1390 C C . PRO A 1 179 ? -20.065 10.965 1.709 1.00 78.44 179 PRO A C 1
ATOM 1392 O O . PRO A 1 179 ? -19.806 9.765 1.574 1.00 78.44 179 PRO A O 1
ATOM 1395 N N . ASP A 1 180 ? -20.960 11.590 0.942 1.00 67.94 180 ASP A N 1
ATOM 1396 C CA . ASP A 1 180 ? -21.716 10.905 -0.116 1.00 67.94 180 ASP A CA 1
ATOM 1397 C C . ASP A 1 180 ? -20.812 10.310 -1.208 1.00 67.94 180 ASP A C 1
ATOM 1399 O O . ASP A 1 180 ? -21.098 9.225 -1.720 1.00 67.94 180 ASP A O 1
ATOM 1403 N N . ASP A 1 181 ? -19.686 10.969 -1.494 1.00 64.56 181 ASP A N 1
ATOM 1404 C CA . ASP A 1 181 ? -18.703 10.522 -2.475 1.00 64.56 181 ASP A CA 1
ATOM 1405 C C . ASP A 1 181 ? -17.574 9.662 -1.887 1.00 64.56 181 ASP A C 1
ATOM 1407 O O . ASP A 1 181 ? -17.064 9.901 -0.789 1.00 64.56 181 ASP A O 1
ATOM 1411 N N . CYS A 1 182 ? -17.133 8.705 -2.713 1.00 56.62 182 CYS A N 1
ATOM 1412 C CA . CYS A 1 182 ? -16.052 7.731 -2.498 1.00 56.62 182 CYS A CA 1
ATOM 1413 C C . CYS A 1 182 ? -16.330 6.590 -1.493 1.00 56.62 182 CYS A C 1
ATOM 1415 O O . CYS A 1 182 ? -17.172 6.671 -0.601 1.00 56.62 182 CYS A O 1
ATOM 1417 N N . GLY A 1 183 ? -15.661 5.449 -1.699 1.00 63.84 183 GLY A N 1
ATOM 1418 C CA . GLY A 1 183 ? -15.865 4.216 -0.921 1.00 63.84 183 GLY A CA 1
ATOM 1419 C C . GLY A 1 183 ? -15.439 2.920 -1.623 1.00 63.84 183 GLY A C 1
ATOM 1420 O O . GLY A 1 183 ? -15.494 1.854 -1.025 1.00 63.84 183 GLY A O 1
ATOM 1421 N N . ASP A 1 184 ? -14.990 2.975 -2.872 1.00 81.56 184 ASP A N 1
ATOM 1422 C CA . ASP A 1 184 ? -14.538 1.798 -3.625 1.00 81.56 184 ASP A CA 1
ATOM 1423 C C . ASP A 1 184 ? -13.292 1.164 -2.994 1.00 81.56 184 ASP A C 1
ATOM 1425 O O . ASP A 1 184 ? -13.173 -0.056 -2.969 1.00 81.56 184 ASP A O 1
ATOM 1429 N N . TRP A 1 185 ? -12.426 1.978 -2.380 1.00 89.06 185 TRP A N 1
ATOM 1430 C CA . TRP A 1 185 ? -11.330 1.510 -1.529 1.00 89.06 185 TRP A CA 1
ATOM 1431 C C . TRP A 1 185 ? -11.827 0.671 -0.341 1.00 89.06 185 TRP A C 1
ATOM 1433 O O . TRP A 1 185 ? -11.157 -0.276 0.061 1.00 89.06 185 TRP A O 1
ATOM 1443 N N . LEU A 1 186 ? -13.020 0.960 0.193 1.00 89.25 186 LEU A N 1
ATOM 1444 C CA . LEU A 1 186 ? -13.620 0.182 1.276 1.00 89.25 186 LEU A CA 1
ATOM 1445 C C . LEU A 1 186 ? -14.171 -1.150 0.754 1.00 89.25 186 LEU A C 1
ATOM 1447 O O . LEU A 1 186 ? -13.913 -2.186 1.356 1.00 89.25 186 LEU A O 1
ATOM 1451 N N . ASN A 1 187 ? -14.850 -1.147 -0.399 1.00 89.50 187 ASN A N 1
ATOM 1452 C CA . ASN A 1 187 ? -15.262 -2.387 -1.075 1.00 89.50 187 ASN A CA 1
ATOM 1453 C C . ASN A 1 187 ? -14.044 -3.280 -1.400 1.00 89.50 187 ASN A C 1
ATOM 1455 O O . ASN A 1 187 ? -14.119 -4.506 -1.292 1.00 89.50 187 ASN A O 1
ATOM 1459 N N . LEU A 1 188 ? -12.917 -2.665 -1.775 1.00 91.50 188 LEU A N 1
ATOM 1460 C CA . LEU A 1 188 ? -11.660 -3.347 -2.065 1.00 91.50 188 LEU A CA 1
ATOM 1461 C C . LEU A 1 188 ? -11.057 -3.974 -0.799 1.00 91.50 188 LEU A C 1
ATOM 1463 O O . LEU A 1 188 ? -10.728 -5.156 -0.821 1.00 91.50 188 LEU A O 1
ATOM 1467 N N . LEU A 1 189 ? -10.994 -3.227 0.313 1.00 91.38 189 LEU A N 1
ATOM 1468 C CA . LEU A 1 189 ? -10.588 -3.750 1.627 1.00 91.38 189 LEU A CA 1
ATOM 1469 C C . LEU A 1 189 ? -11.491 -4.904 2.087 1.00 91.38 189 LEU A C 1
ATOM 1471 O O . LEU A 1 189 ? -10.978 -5.927 2.528 1.00 91.38 189 LEU A O 1
ATOM 1475 N N . GLU A 1 190 ? -12.816 -4.790 1.937 1.00 90.00 190 GLU A N 1
ATOM 1476 C CA . GLU A 1 190 ? -13.754 -5.872 2.275 1.00 90.00 190 GLU A CA 1
ATOM 1477 C C . GLU A 1 190 ? -13.516 -7.136 1.440 1.00 90.00 190 GLU A C 1
ATOM 1479 O O . GLU A 1 190 ? -13.566 -8.245 1.973 1.00 90.00 190 GLU A O 1
ATOM 1484 N N . THR A 1 191 ? -13.270 -6.982 0.138 1.00 91.44 191 THR A N 1
ATOM 1485 C CA . THR A 1 191 ? -13.002 -8.100 -0.785 1.00 91.44 191 THR A CA 1
ATOM 1486 C C . THR A 1 191 ? -11.688 -8.790 -0.431 1.00 91.44 191 THR A C 1
ATOM 1488 O O . THR A 1 191 ? -11.649 -10.003 -0.223 1.00 91.44 191 THR A O 1
ATOM 1491 N N . LEU A 1 192 ? -10.631 -7.995 -0.274 1.00 92.56 192 LEU A N 1
ATOM 1492 C CA . LEU A 1 192 ? -9.289 -8.439 0.077 1.00 92.56 192 LEU A CA 1
ATOM 1493 C C . LEU A 1 192 ? -9.270 -9.135 1.444 1.00 92.56 192 LEU A C 1
ATOM 1495 O O . LEU A 1 192 ? -8.688 -10.213 1.568 1.00 92.56 192 LEU A O 1
ATOM 1499 N N . ALA A 1 193 ? -9.962 -8.588 2.448 1.00 89.12 193 ALA A N 1
ATOM 1500 C CA . ALA A 1 193 ? -10.087 -9.213 3.761 1.00 89.12 193 ALA A CA 1
ATOM 1501 C C . ALA A 1 193 ? -10.805 -10.569 3.685 1.00 89.12 193 ALA A C 1
ATOM 1503 O O . ALA A 1 193 ? -10.285 -11.560 4.200 1.00 89.12 193 ALA A O 1
ATOM 1504 N N . LYS A 1 194 ? -11.944 -10.646 2.979 1.00 89.06 194 LYS A N 1
ATOM 1505 C CA . LYS A 1 194 ? -12.699 -11.898 2.787 1.00 89.06 194 LYS A CA 1
ATOM 1506 C C . LYS A 1 194 ? -11.862 -12.972 2.091 1.00 89.06 194 LYS A C 1
ATOM 1508 O O . LYS A 1 194 ? -11.804 -14.096 2.584 1.00 89.06 194 LYS A O 1
ATOM 1513 N N . LYS A 1 195 ? -11.182 -12.639 0.987 1.00 88.88 195 LYS A N 1
ATOM 1514 C CA . LYS A 1 195 ? -10.364 -13.602 0.230 1.00 88.88 195 LYS A CA 1
ATOM 1515 C C . LYS A 1 195 ? -9.149 -14.105 1.013 1.00 88.88 195 LYS A C 1
ATOM 1517 O O . LYS A 1 195 ? -8.782 -15.269 0.881 1.00 88.88 195 LYS A O 1
ATOM 1522 N N . ASN A 1 196 ? -8.541 -13.255 1.840 1.00 84.62 196 ASN A N 1
ATOM 1523 C CA . ASN A 1 196 ? -7.332 -13.589 2.598 1.00 84.62 196 ASN A CA 1
ATOM 1524 C C . ASN A 1 196 ? -7.621 -14.060 4.040 1.00 84.62 196 ASN A C 1
ATOM 1526 O O . ASN A 1 196 ? -6.686 -14.256 4.815 1.00 84.62 196 ASN A O 1
ATOM 1530 N N . GLY A 1 197 ? -8.895 -14.262 4.407 1.00 82.62 197 GLY A N 1
ATOM 1531 C CA . GLY A 1 197 ? -9.298 -14.763 5.726 1.00 82.62 197 GLY A CA 1
ATOM 1532 C C . GLY A 1 197 ? -9.021 -13.794 6.883 1.00 82.62 197 GLY A C 1
ATOM 1533 O O . GLY A 1 197 ? -8.797 -14.235 8.009 1.00 82.62 197 GLY A O 1
ATOM 1534 N N . LEU A 1 198 ? -8.998 -12.487 6.611 1.00 82.81 198 LEU A N 1
ATOM 1535 C CA . LEU A 1 198 ? -8.722 -11.444 7.599 1.00 82.81 198 LEU A CA 1
ATOM 1536 C C . LEU A 1 198 ? -10.014 -11.023 8.312 1.00 82.81 198 LEU A C 1
ATOM 1538 O O . LEU A 1 198 ? -11.067 -10.880 7.688 1.00 82.81 198 LEU A O 1
ATOM 1542 N N . ALA A 1 199 ? -9.932 -10.791 9.622 1.00 78.06 199 ALA A N 1
ATOM 1543 C CA . ALA A 1 199 ? -11.061 -10.306 10.408 1.00 78.06 199 ALA A CA 1
ATOM 1544 C C . ALA A 1 199 ? -11.357 -8.836 10.063 1.00 78.06 199 ALA A C 1
ATOM 1546 O O . ALA A 1 199 ? -10.570 -7.949 10.386 1.00 78.06 199 ALA A O 1
ATOM 1547 N N . PHE A 1 200 ? -12.492 -8.580 9.410 1.00 81.00 200 PHE A N 1
ATOM 1548 C CA . PHE A 1 200 ? -12.913 -7.236 9.009 1.00 81.00 200 PHE A CA 1
ATOM 1549 C C . PHE A 1 200 ? -14.421 -7.063 9.213 1.00 81.00 200 PHE A C 1
ATOM 1551 O O . PHE A 1 200 ? -15.222 -7.333 8.318 1.00 81.00 200 PHE A O 1
ATOM 1558 N N . ASP A 1 201 ? -14.801 -6.649 10.422 1.00 80.69 201 ASP A N 1
ATOM 1559 C CA . ASP A 1 201 ? -16.177 -6.295 10.776 1.00 80.69 201 ASP A CA 1
ATOM 1560 C C . ASP A 1 201 ? -16.342 -4.774 10.680 1.00 80.69 201 ASP A C 1
ATOM 1562 O O . ASP A 1 201 ? -15.907 -4.027 11.560 1.00 80.69 201 ASP A O 1
ATOM 1566 N N . VAL A 1 202 ? -16.918 -4.317 9.568 1.00 83.12 202 VAL A N 1
ATOM 1567 C CA . VAL A 1 202 ? -17.134 -2.898 9.280 1.00 83.12 202 VAL A CA 1
ATOM 1568 C C . VAL A 1 202 ? -18.613 -2.622 9.060 1.00 83.12 202 VAL A C 1
ATOM 1570 O O . VAL A 1 202 ? -19.253 -3.220 8.194 1.00 83.12 202 VAL A O 1
ATOM 1573 N N . VAL A 1 203 ? -19.143 -1.638 9.785 1.00 84.19 203 VAL A N 1
ATOM 1574 C CA . VAL A 1 203 ? -20.503 -1.127 9.607 1.00 84.19 203 VAL A CA 1
ATOM 1575 C C . VAL A 1 203 ? -20.472 0.294 9.066 1.00 84.19 203 VAL A C 1
ATOM 1577 O O . VAL A 1 203 ? -19.787 1.168 9.580 1.00 84.19 203 VAL A O 1
ATOM 1580 N N . ARG A 1 204 ? -21.249 0.536 8.010 1.00 86.56 204 ARG A N 1
ATOM 1581 C CA . ARG A 1 204 ? -21.350 1.840 7.347 1.00 86.56 204 ARG A CA 1
ATOM 1582 C C . ARG A 1 204 ? -22.408 2.687 8.065 1.00 86.56 204 ARG A C 1
ATOM 1584 O O . ARG A 1 204 ? -23.603 2.436 7.923 1.00 86.56 204 ARG A O 1
ATOM 1591 N N . SER A 1 205 ? -21.975 3.664 8.857 1.00 76.69 205 SER A N 1
ATOM 1592 C CA . SER A 1 205 ? -22.803 4.474 9.757 1.00 76.69 205 SER A CA 1
ATOM 1593 C C . SER A 1 205 ? -23.163 5.837 9.150 1.00 76.69 205 SER A C 1
ATOM 1595 O O . SER A 1 205 ? -22.549 6.857 9.452 1.00 76.69 205 SER A O 1
ATOM 1597 N N . GLY A 1 206 ? -24.213 5.875 8.327 1.00 75.94 206 GLY A N 1
ATOM 1598 C CA . GLY A 1 206 ? -24.833 7.127 7.866 1.00 75.94 206 GLY A CA 1
ATOM 1599 C C . GLY A 1 206 ? -23.939 8.040 7.011 1.00 75.94 206 GLY A C 1
ATOM 1600 O O . GLY A 1 206 ? -22.911 7.623 6.476 1.00 75.94 206 GLY A O 1
ATOM 1601 N N . LYS A 1 207 ? -24.367 9.301 6.869 1.00 78.44 207 LYS A N 1
ATOM 1602 C CA . LYS A 1 207 ? -23.618 10.366 6.185 1.00 78.44 207 LYS A CA 1
ATOM 1603 C C . LYS A 1 207 ? -22.885 11.233 7.207 1.00 78.44 207 LYS A C 1
ATOM 1605 O O . LYS A 1 207 ? -23.454 11.560 8.245 1.00 78.44 207 LYS A O 1
ATOM 1610 N N . SER A 1 208 ? -21.669 11.654 6.880 1.00 80.94 208 SER A N 1
ATOM 1611 C CA . SER A 1 208 ? -20.869 12.608 7.657 1.00 80.94 208 SER A CA 1
ATOM 1612 C C . SER A 1 208 ? -20.234 13.646 6.731 1.00 80.94 208 SER A C 1
ATOM 1614 O O . SER A 1 208 ? -19.983 13.360 5.562 1.00 80.94 208 SER A O 1
ATOM 1616 N N . SER A 1 209 ? -19.961 14.848 7.240 1.00 80.31 209 SER A N 1
ATOM 1617 C CA . SER A 1 209 ? -19.209 15.885 6.517 1.00 80.31 209 SER A CA 1
ATOM 1618 C C . SER A 1 209 ? -17.730 15.527 6.329 1.00 80.31 209 SER A C 1
ATOM 1620 O O . SER A 1 209 ? -17.096 16.020 5.400 1.00 80.31 209 SER A O 1
ATOM 1622 N N . VAL A 1 210 ? -17.189 14.665 7.194 1.00 84.56 210 VAL A N 1
ATOM 1623 C CA . VAL A 1 210 ? -15.793 14.204 7.194 1.00 84.56 210 VAL A CA 1
ATOM 1624 C C . VAL A 1 210 ? -15.767 12.680 7.316 1.00 84.56 210 VAL A C 1
ATOM 1626 O O . VAL A 1 210 ? -16.674 12.076 7.893 1.00 84.56 210 VAL A O 1
ATOM 1629 N N . TYR A 1 211 ? -14.732 12.041 6.776 1.00 87.19 211 TYR A N 1
ATOM 1630 C CA . TYR A 1 211 ? -14.459 10.628 7.038 1.00 87.19 211 TYR A CA 1
ATOM 1631 C C . TYR A 1 211 ? -14.220 10.390 8.531 1.00 87.19 211 TYR A C 1
ATOM 1633 O O . TYR A 1 211 ? -13.389 11.061 9.140 1.00 87.19 211 TYR A O 1
ATOM 1641 N N . LEU A 1 212 ? -14.955 9.440 9.104 1.00 89.00 212 LEU A N 1
ATOM 1642 C CA . LEU A 1 212 ? -14.882 9.088 10.515 1.00 89.00 212 LEU A CA 1
ATOM 1643 C C . LEU A 1 212 ? -14.866 7.566 10.642 1.00 89.00 212 LEU A C 1
ATOM 1645 O O . LEU A 1 212 ? -15.844 6.916 10.275 1.00 89.00 212 LEU A O 1
ATOM 1649 N N . ALA A 1 213 ? -13.786 7.007 11.182 1.00 88.94 213 ALA A N 1
ATOM 1650 C CA . ALA A 1 213 ? -13.713 5.607 11.588 1.00 88.94 213 ALA A CA 1
ATOM 1651 C C . ALA A 1 213 ? -13.734 5.527 13.118 1.00 88.94 213 ALA A C 1
ATOM 1653 O O . ALA A 1 213 ? -12.982 6.225 13.799 1.00 88.94 213 ALA A O 1
ATOM 1654 N N . LYS A 1 214 ? -14.611 4.697 13.680 1.00 88.38 214 LYS A N 1
ATOM 1655 C CA . LYS A 1 214 ? -14.853 4.628 15.121 1.00 88.38 214 LYS A CA 1
ATOM 1656 C C . LYS A 1 214 ? -14.928 3.189 15.613 1.00 88.38 214 LYS A C 1
ATOM 1658 O O . LYS A 1 214 ? -15.531 2.335 14.977 1.00 88.38 214 LYS A O 1
ATOM 1663 N N . THR A 1 215 ? -14.364 2.948 16.788 1.00 86.62 215 THR A N 1
ATOM 1664 C CA . THR A 1 215 ? -14.562 1.738 17.594 1.00 86.62 215 THR A CA 1
ATOM 1665 C C . THR A 1 215 ? -15.083 2.115 18.978 1.00 86.62 215 THR A C 1
ATOM 1667 O O . THR A 1 215 ? -15.351 3.283 19.267 1.00 86.62 215 THR A O 1
ATOM 1670 N N . GLU A 1 216 ? -15.215 1.128 19.862 1.00 83.00 216 GLU A N 1
ATOM 1671 C CA . GLU A 1 216 ? -15.574 1.338 21.268 1.00 83.00 216 GLU A CA 1
ATOM 1672 C C . GLU A 1 216 ? -14.593 2.262 22.014 1.00 83.00 216 GLU A C 1
ATOM 1674 O O . GLU A 1 216 ? -14.993 2.957 22.946 1.00 83.00 216 GLU A O 1
ATOM 1679 N N . THR A 1 217 ? -13.317 2.287 21.606 1.00 82.62 217 THR A N 1
ATOM 1680 C CA . THR A 1 217 ? -12.221 2.947 22.339 1.00 82.62 217 THR A CA 1
ATOM 1681 C C . THR A 1 217 ? -11.520 4.069 21.574 1.00 82.62 217 THR A C 1
ATOM 1683 O O . THR A 1 217 ? -10.918 4.936 22.205 1.00 82.62 217 THR A O 1
ATOM 1686 N N . VAL A 1 218 ? -11.566 4.070 20.238 1.00 85.19 218 VAL A N 1
ATOM 1687 C CA . VAL A 1 218 ? -10.820 5.008 19.384 1.00 85.19 218 VAL A CA 1
ATOM 1688 C C . VAL A 1 218 ? -11.754 5.632 18.354 1.00 85.19 218 VAL A C 1
ATOM 1690 O O . VAL A 1 218 ? -12.664 4.991 17.835 1.00 85.19 218 VAL A O 1
ATOM 1693 N N . THR A 1 219 ? -11.535 6.906 18.044 1.00 88.62 219 THR A N 1
ATOM 1694 C CA . THR A 1 219 ? -12.191 7.604 16.935 1.00 88.62 219 THR A CA 1
ATOM 1695 C C . THR A 1 219 ? -11.116 8.298 16.108 1.00 88.62 219 THR A C 1
ATOM 1697 O O . THR A 1 219 ? -10.316 9.056 16.651 1.00 88.62 219 THR A O 1
ATOM 1700 N N . ALA A 1 220 ? -11.084 8.007 14.812 1.00 89.06 220 ALA A N 1
ATOM 1701 C CA . ALA A 1 220 ? -10.180 8.582 13.831 1.00 89.06 220 ALA A CA 1
ATOM 1702 C C . ALA A 1 220 ? -10.983 9.465 12.868 1.00 89.06 220 ALA A C 1
ATOM 1704 O O . ALA A 1 220 ? -11.875 8.983 12.170 1.00 89.06 220 ALA A O 1
ATOM 1705 N N . GLU A 1 221 ? -10.663 10.756 12.842 1.00 91.06 221 GLU A N 1
ATOM 1706 C CA . GLU A 1 221 ? -11.269 11.751 11.955 1.00 91.06 221 GLU A CA 1
ATOM 1707 C C . GLU A 1 221 ? -10.302 12.090 10.810 1.00 91.06 221 GLU A C 1
ATOM 1709 O O . GLU A 1 221 ? -9.098 12.231 11.026 1.00 91.06 221 GLU A O 1
ATOM 1714 N N . GLY A 1 222 ? -10.825 12.201 9.589 1.00 89.75 222 GLY A N 1
ATOM 1715 C CA . GLY A 1 222 ? -10.049 12.392 8.361 1.00 89.75 222 GLY A CA 1
ATOM 1716 C C . GLY A 1 222 ? -9.911 11.110 7.533 1.00 89.75 222 GLY A C 1
ATOM 1717 O O . GLY A 1 222 ? -10.062 9.991 8.038 1.00 89.75 222 GLY A O 1
ATOM 1718 N N . LEU A 1 223 ? -9.646 11.264 6.231 1.00 90.56 223 LEU A N 1
ATOM 1719 C CA . LEU A 1 223 ? -9.605 10.144 5.286 1.00 90.56 223 LEU A CA 1
ATOM 1720 C C . LEU A 1 223 ? -8.364 9.277 5.524 1.00 90.56 223 LEU A C 1
ATOM 1722 O O . LEU A 1 223 ? -8.504 8.070 5.723 1.00 90.56 223 LEU A O 1
ATOM 1726 N N . ILE A 1 224 ? -7.178 9.884 5.634 1.00 93.25 224 ILE A N 1
ATOM 1727 C CA . ILE A 1 224 ? -5.945 9.160 5.983 1.00 93.25 224 ILE A CA 1
ATOM 1728 C C . ILE A 1 224 ? -6.040 8.469 7.347 1.00 93.25 224 ILE A C 1
ATOM 1730 O O . ILE A 1 224 ? -5.639 7.311 7.477 1.00 93.25 224 ILE A O 1
ATOM 1734 N N . ALA A 1 225 ? -6.589 9.134 8.367 1.00 92.31 225 ALA A N 1
ATOM 1735 C CA . ALA A 1 225 ? -6.733 8.536 9.695 1.00 92.31 225 ALA A CA 1
ATOM 1736 C C . ALA A 1 225 ? -7.659 7.305 9.657 1.00 92.31 225 ALA A C 1
ATOM 1738 O O . ALA A 1 225 ? -7.332 6.265 10.235 1.00 92.31 225 ALA A O 1
ATOM 1739 N N . SER A 1 226 ? -8.758 7.392 8.897 1.00 91.81 226 SER A N 1
ATOM 1740 C CA . SER A 1 226 ? -9.669 6.272 8.638 1.00 91.81 226 SER A CA 1
ATOM 1741 C C . SER A 1 226 ? -8.974 5.127 7.888 1.00 91.81 226 SER A C 1
ATOM 1743 O O . SER A 1 226 ? -9.099 3.971 8.292 1.00 91.81 226 SER A O 1
ATOM 1745 N N . TRP A 1 227 ? -8.189 5.421 6.842 1.00 93.94 227 TRP A N 1
ATOM 1746 C CA . TRP A 1 227 ? -7.401 4.413 6.121 1.00 93.94 227 TRP A CA 1
ATOM 1747 C C . TRP A 1 227 ? -6.405 3.695 7.033 1.00 93.94 227 TRP A C 1
ATOM 1749 O O . TRP A 1 227 ? -6.375 2.465 7.034 1.00 93.94 227 TRP A O 1
ATOM 1759 N N . LYS A 1 228 ? -5.627 4.431 7.839 1.00 93.50 228 LYS A N 1
ATOM 1760 C CA . LYS A 1 228 ? -4.654 3.847 8.779 1.00 93.50 228 LYS A CA 1
ATOM 1761 C C . LYS A 1 228 ? -5.336 2.952 9.811 1.00 93.50 228 LYS A C 1
ATOM 1763 O O . LYS A 1 228 ? -4.875 1.837 10.035 1.00 93.50 228 LYS A O 1
ATOM 1768 N N . MET A 1 229 ? -6.462 3.394 10.375 1.00 90.81 229 MET A N 1
ATOM 1769 C CA . MET A 1 229 ? -7.226 2.630 11.367 1.00 90.81 229 MET A CA 1
ATOM 1770 C C . MET A 1 229 ? -7.780 1.318 10.789 1.00 90.81 229 MET A C 1
ATOM 1772 O O . MET A 1 229 ? -7.724 0.281 11.449 1.00 90.81 229 MET A O 1
ATOM 1776 N N . LEU A 1 230 ? -8.257 1.341 9.541 1.00 90.44 230 LEU A N 1
ATOM 1777 C CA . LEU A 1 230 ? -8.765 0.156 8.845 1.00 90.44 230 LEU A CA 1
ATOM 1778 C C . LEU A 1 230 ? -7.640 -0.775 8.388 1.00 90.44 230 LEU A C 1
ATOM 1780 O O . LEU A 1 230 ? -7.747 -1.983 8.558 1.00 90.44 230 LEU A O 1
ATOM 1784 N N . GLY A 1 231 ? -6.531 -0.240 7.872 1.00 91.56 231 GLY A N 1
ATOM 1785 C CA . GLY A 1 231 ? -5.345 -1.041 7.564 1.00 91.56 231 GLY A CA 1
ATOM 1786 C C . GLY A 1 231 ? -4.755 -1.706 8.810 1.00 91.56 231 GLY A C 1
ATOM 1787 O O . GLY A 1 231 ? -4.306 -2.847 8.736 1.00 91.56 231 GLY A O 1
ATOM 1788 N N . ALA A 1 232 ? -4.802 -1.032 9.961 1.00 90.06 232 ALA A N 1
ATOM 1789 C CA . ALA A 1 232 ? -4.317 -1.550 11.236 1.00 90.06 232 ALA A CA 1
ATOM 1790 C C . ALA A 1 232 ? -5.195 -2.676 11.812 1.00 90.06 232 ALA A C 1
ATOM 1792 O O . ALA A 1 232 ? -4.669 -3.560 12.491 1.00 90.06 232 ALA A O 1
ATOM 1793 N N . SER A 1 233 ? -6.507 -2.689 11.537 1.00 86.81 233 SER A N 1
ATOM 1794 C CA . SER A 1 233 ? -7.391 -3.777 11.986 1.00 86.81 233 SER A CA 1
ATOM 1795 C C . SER A 1 233 ? -7.217 -5.061 11.171 1.00 86.81 233 SER A C 1
ATOM 1797 O O . SER A 1 233 ? -7.267 -6.146 11.745 1.00 86.81 233 SER A O 1
ATOM 1799 N N . ILE A 1 234 ? -6.912 -4.953 9.871 1.00 88.31 234 ILE A N 1
ATOM 1800 C CA . ILE A 1 234 ? -6.596 -6.110 9.006 1.00 88.31 234 ILE A CA 1
ATOM 1801 C C . ILE A 1 234 ? -5.099 -6.464 8.942 1.00 88.31 234 ILE A C 1
ATOM 1803 O O . ILE A 1 234 ? -4.726 -7.414 8.259 1.00 88.31 234 ILE A O 1
ATOM 1807 N N . GLY A 1 235 ? -4.232 -5.722 9.639 1.00 89.25 235 GLY A N 1
ATOM 1808 C CA . GLY A 1 235 ? -2.790 -5.992 9.717 1.00 89.25 235 GLY A CA 1
ATOM 1809 C C . GLY A 1 235 ? -1.944 -5.529 8.520 1.00 89.25 235 GLY A C 1
ATOM 1810 O O . GLY A 1 235 ? -0.778 -5.912 8.441 1.00 89.25 235 GLY A O 1
ATOM 1811 N N . LEU A 1 236 ? -2.492 -4.690 7.627 1.00 92.38 236 LEU A N 1
ATOM 1812 C CA . LEU A 1 236 ? -1.785 -4.059 6.494 1.00 92.38 236 LEU A CA 1
ATOM 1813 C C . LEU A 1 236 ? -1.099 -2.723 6.838 1.00 92.38 236 LEU A C 1
ATOM 1815 O O . LEU A 1 236 ? -0.464 -2.110 5.976 1.00 92.38 236 LEU A O 1
ATOM 1819 N N . TYR A 1 237 ? -1.256 -2.246 8.072 1.00 92.81 237 TYR A N 1
ATOM 1820 C CA . TYR A 1 237 ? -0.619 -1.044 8.608 1.00 92.81 237 TYR A CA 1
ATOM 1821 C C . TYR A 1 237 ? -0.252 -1.264 10.083 1.00 92.81 237 TYR A C 1
ATOM 1823 O O . TYR A 1 237 ? -0.861 -2.099 10.753 1.00 92.81 237 TYR A O 1
ATOM 1831 N N . SER A 1 238 ? 0.728 -0.519 10.600 1.00 91.12 238 SER A N 1
ATOM 1832 C CA . SER A 1 238 ? 1.107 -0.568 12.014 1.00 91.12 238 SER A CA 1
ATOM 1833 C C . SER A 1 238 ? 1.566 0.786 12.536 1.00 91.12 238 SER A C 1
ATOM 1835 O O . SER A 1 238 ? 2.517 1.359 12.031 1.00 91.12 238 SER A O 1
ATOM 1837 N N . TYR A 1 239 ? 0.966 1.277 13.615 1.00 88.25 239 TYR A N 1
ATOM 1838 C CA . TYR A 1 239 ? 1.467 2.471 14.313 1.00 88.25 239 TYR A CA 1
ATOM 1839 C C . TYR A 1 239 ? 2.814 2.259 15.046 1.00 88.25 239 TYR A C 1
ATOM 1841 O O . TYR A 1 239 ? 3.386 3.221 15.548 1.00 88.25 239 TYR A O 1
ATOM 1849 N N . GLU A 1 240 ? 3.312 1.017 15.142 1.00 85.50 240 GLU A N 1
ATOM 1850 C CA . GLU A 1 240 ? 4.583 0.670 15.807 1.00 85.50 240 GLU A CA 1
ATOM 1851 C C . GLU A 1 240 ? 5.760 0.493 14.829 1.00 85.50 240 GLU A C 1
ATOM 1853 O O . GLU A 1 240 ? 6.917 0.543 15.249 1.00 85.50 240 GLU A O 1
ATOM 1858 N N . SER A 1 241 ? 5.487 0.274 13.537 1.00 83.81 241 SER A N 1
ATOM 1859 C CA . SER A 1 241 ? 6.522 0.271 12.494 1.00 83.81 241 SER A CA 1
ATOM 1860 C C . SER A 1 241 ? 6.897 1.712 12.145 1.00 83.81 241 SER A C 1
ATOM 1862 O O . SER A 1 241 ? 6.073 2.621 12.266 1.00 83.81 241 SER A O 1
ATOM 1864 N N . SER A 1 242 ? 8.145 1.932 11.726 1.00 81.75 242 SER A N 1
ATOM 1865 C CA . SER A 1 242 ? 8.671 3.264 11.394 1.00 81.75 242 SER A CA 1
ATOM 1866 C C . SER A 1 242 ? 9.300 3.359 10.006 1.00 81.75 242 SER A C 1
ATOM 1868 O O . SER A 1 242 ? 9.407 4.458 9.469 1.00 81.75 242 SER A O 1
ATOM 1870 N N . VAL A 1 243 ? 9.721 2.247 9.397 1.00 85.62 243 VAL A N 1
ATOM 1871 C CA . VAL A 1 243 ? 10.357 2.283 8.067 1.00 85.62 243 VAL A CA 1
ATOM 1872 C C . VAL A 1 243 ? 9.323 2.064 6.968 1.00 85.62 243 VAL A C 1
ATOM 1874 O O . VAL A 1 243 ? 9.210 2.873 6.048 1.00 85.62 243 VAL A O 1
ATOM 1877 N N . VAL A 1 244 ? 8.541 0.988 7.070 1.00 89.62 244 VAL A N 1
ATOM 1878 C CA . VAL A 1 244 ? 7.563 0.626 6.032 1.00 89.62 244 VAL A CA 1
ATOM 1879 C C . VAL A 1 244 ? 6.355 1.563 6.065 1.00 89.62 244 VAL A C 1
ATOM 1881 O O . VAL A 1 244 ? 5.858 1.997 5.029 1.00 89.62 244 VAL A O 1
ATOM 1884 N N . THR A 1 245 ? 5.914 1.937 7.260 1.00 91.38 245 THR A N 1
ATOM 1885 C CA . THR A 1 245 ? 4.775 2.836 7.490 1.00 91.38 245 THR A CA 1
ATOM 1886 C C . THR A 1 245 ? 5.033 4.258 7.031 1.00 91.38 245 THR A C 1
ATOM 1888 O O . THR A 1 245 ? 4.154 4.824 6.403 1.00 91.38 245 THR A O 1
ATOM 1891 N N . ASN A 1 246 ? 6.240 4.804 7.210 1.00 93.19 246 ASN A N 1
ATOM 1892 C CA . ASN A 1 246 ? 6.613 6.096 6.622 1.00 93.19 246 ASN A CA 1
ATOM 1893 C C . ASN A 1 246 ? 6.499 6.081 5.084 1.00 93.19 246 ASN A C 1
ATOM 1895 O O . ASN A 1 246 ? 6.123 7.083 4.475 1.00 93.19 246 ASN A O 1
ATOM 1899 N N . THR A 1 247 ? 6.798 4.944 4.446 1.00 94.00 247 THR A N 1
ATOM 1900 C CA . THR A 1 247 ? 6.611 4.770 2.998 1.00 94.00 247 THR A CA 1
ATOM 1901 C C . THR A 1 247 ? 5.130 4.664 2.633 1.00 94.00 247 THR A C 1
ATOM 1903 O O . THR A 1 247 ? 4.704 5.310 1.678 1.00 94.00 247 THR A O 1
ATOM 1906 N N . ILE A 1 248 ? 4.333 3.911 3.402 1.00 96.06 248 ILE A N 1
ATOM 1907 C CA . ILE A 1 248 ? 2.872 3.849 3.231 1.00 96.06 248 ILE A CA 1
ATOM 1908 C C . ILE A 1 248 ? 2.261 5.252 3.365 1.00 96.06 248 ILE A C 1
ATOM 1910 O O . ILE A 1 248 ? 1.544 5.687 2.468 1.00 96.06 248 ILE A O 1
ATOM 1914 N N . ASP A 1 249 ? 2.590 5.967 4.439 1.00 95.50 249 ASP A N 1
ATOM 1915 C CA . ASP A 1 249 ? 2.093 7.299 4.783 1.00 95.50 249 ASP A CA 1
ATOM 1916 C C . ASP A 1 249 ? 2.337 8.301 3.663 1.00 95.50 249 ASP A C 1
ATOM 1918 O O . ASP A 1 249 ? 1.391 8.925 3.194 1.00 95.50 249 ASP A O 1
ATOM 1922 N N . LYS A 1 250 ? 3.566 8.355 3.136 1.00 94.88 250 LYS A N 1
ATOM 1923 C CA . LYS A 1 250 ? 3.909 9.184 1.975 1.00 94.88 250 LYS A CA 1
ATOM 1924 C C . LYS A 1 250 ? 2.962 8.954 0.788 1.00 94.88 250 LYS A C 1
ATOM 1926 O O . LYS A 1 250 ? 2.618 9.905 0.089 1.00 94.88 250 LYS A O 1
ATOM 1931 N N . TRP A 1 251 ? 2.569 7.709 0.517 1.00 95.94 251 TRP A N 1
ATOM 1932 C CA . TRP A 1 251 ? 1.616 7.415 -0.556 1.00 95.94 251 TRP A CA 1
ATOM 1933 C C . TRP A 1 251 ? 0.185 7.791 -0.178 1.00 95.94 251 TRP A C 1
ATOM 1935 O O . TRP A 1 251 ? -0.516 8.344 -1.020 1.00 95.94 251 TRP A O 1
ATOM 1945 N N . LEU A 1 252 ? -0.244 7.548 1.064 1.00 95.25 252 LEU A N 1
ATOM 1946 C CA . LEU A 1 252 ? -1.565 7.970 1.538 1.00 95.25 252 LEU A CA 1
ATOM 1947 C C . LEU A 1 252 ? -1.733 9.496 1.453 1.00 95.25 252 LEU A C 1
ATOM 1949 O O . LEU A 1 252 ? -2.747 9.947 0.928 1.00 95.25 252 LEU A O 1
ATOM 1953 N N . ASP A 1 253 ? -0.723 10.270 1.857 1.00 93.69 253 ASP A N 1
ATOM 1954 C CA . ASP A 1 253 ? -0.687 11.735 1.737 1.00 93.69 253 ASP A CA 1
ATOM 1955 C C . ASP A 1 253 ? -0.852 12.183 0.271 1.00 93.69 253 ASP A C 1
ATOM 1957 O O . ASP A 1 253 ? -1.669 13.052 -0.042 1.00 93.69 253 ASP A O 1
ATOM 1961 N N . LEU A 1 254 ? -0.123 11.546 -0.657 1.00 92.75 254 LEU A N 1
ATOM 1962 C CA . LEU A 1 254 ? -0.219 11.828 -2.096 1.00 92.75 254 LEU A CA 1
ATOM 1963 C C . LEU A 1 254 ? -1.594 11.471 -2.686 1.00 92.75 254 LEU A C 1
ATOM 1965 O O . LEU A 1 254 ? -2.068 12.172 -3.579 1.00 92.75 254 LEU A O 1
ATOM 1969 N N . PHE A 1 255 ? -2.234 10.397 -2.215 1.00 91.00 255 PHE A N 1
ATOM 1970 C CA . PHE A 1 255 ? -3.552 9.974 -2.696 1.00 91.00 255 PHE A CA 1
ATOM 1971 C C . PHE A 1 255 ? -4.725 10.718 -2.029 1.00 91.00 255 PHE A C 1
ATOM 1973 O O . PHE A 1 255 ? -5.776 10.833 -2.657 1.00 91.00 255 PHE A O 1
ATOM 1980 N N . GLU A 1 256 ? -4.574 11.262 -0.814 1.00 88.81 256 GLU A N 1
ATOM 1981 C CA . GLU A 1 256 ? -5.554 12.184 -0.209 1.00 88.81 256 GLU A CA 1
ATOM 1982 C C . GLU A 1 256 ? -5.490 13.566 -0.869 1.00 88.81 256 GLU A C 1
ATOM 1984 O O . GLU A 1 256 ? -6.523 14.112 -1.250 1.00 88.81 256 GLU A O 1
ATOM 1989 N N . GLY A 1 257 ? -4.282 14.100 -1.099 1.00 82.31 257 GLY A N 1
ATOM 1990 C CA . GLY A 1 257 ? -4.060 15.390 -1.771 1.00 82.31 257 GLY A CA 1
ATOM 1991 C C . GLY A 1 257 ? -4.440 15.424 -3.260 1.00 82.31 257 GLY A C 1
ATOM 1992 O O . GLY A 1 257 ? -4.236 16.435 -3.933 1.00 82.31 257 GLY A O 1
ATOM 1993 N N . LYS A 1 258 ? -4.990 14.327 -3.789 1.00 77.75 258 LYS A N 1
ATOM 1994 C CA . LYS A 1 258 ? -5.315 14.110 -5.197 1.00 77.75 258 LYS A CA 1
ATOM 1995 C C . LYS A 1 258 ? -6.413 15.061 -5.700 1.00 77.75 258 LYS A C 1
ATOM 1997 O O . LYS A 1 258 ? -7.600 14.736 -5.713 1.00 77.75 258 LYS A O 1
ATOM 2002 N N . SER A 1 259 ? -6.003 16.224 -6.198 1.00 62.91 259 SER A N 1
ATOM 2003 C CA . SER A 1 259 ? -6.847 17.093 -7.025 1.00 62.91 259 SER A CA 1
ATOM 2004 C C . SER A 1 259 ? -6.827 16.648 -8.496 1.00 62.91 259 SER A C 1
ATOM 2006 O O . SER A 1 259 ? -5.827 16.113 -8.969 1.00 62.91 259 SER A O 1
ATOM 2008 N N . SER A 1 260 ? -7.904 16.920 -9.247 1.00 57.88 260 SER A N 1
ATOM 2009 C CA . SER A 1 260 ? -8.145 16.416 -10.620 1.00 57.88 260 SER A CA 1
ATOM 2010 C C . SER A 1 260 ? -7.081 16.769 -11.686 1.00 57.88 260 SER A C 1
ATOM 2012 O O . SER A 1 260 ? -7.212 16.342 -12.834 1.00 57.88 260 SER A O 1
ATOM 2014 N N . GLY A 1 261 ? -6.065 17.572 -11.352 1.00 61.25 261 GLY A N 1
ATOM 2015 C CA . GLY A 1 261 ? -4.922 17.891 -12.217 1.00 61.25 261 GLY A CA 1
ATOM 2016 C C . GLY A 1 261 ? -3.592 17.257 -11.784 1.00 61.25 261 GLY A C 1
ATOM 2017 O O . GLY A 1 261 ? -2.605 17.368 -12.510 1.00 61.25 261 GLY A O 1
ATOM 2018 N N . GLU A 1 262 ? -3.531 16.608 -10.618 1.00 76.12 262 GLU A N 1
ATOM 2019 C CA . GLU A 1 262 ? -2.289 16.054 -10.058 1.00 76.12 262 GLU A CA 1
ATOM 2020 C C . GLU A 1 262 ? -2.167 14.533 -10.195 1.00 76.12 262 GLU A C 1
ATOM 2022 O O . GLU A 1 262 ? -1.054 14.015 -10.101 1.00 76.12 262 GLU A O 1
ATOM 2027 N N . ASP A 1 263 ? -3.256 13.845 -10.560 1.00 82.81 263 ASP A N 1
ATOM 2028 C CA . ASP A 1 263 ? -3.315 12.436 -10.978 1.00 82.81 263 ASP A CA 1
ATOM 2029 C C . ASP A 1 263 ? -2.074 11.982 -11.758 1.00 82.81 263 ASP A C 1
ATOM 2031 O O . ASP A 1 263 ? -1.383 11.047 -11.357 1.00 82.81 263 ASP A O 1
ATOM 2035 N N . ALA A 1 264 ? -1.750 12.676 -12.852 1.00 85.44 264 ALA A N 1
ATOM 2036 C CA . ALA A 1 264 ? -0.650 12.300 -13.737 1.00 85.44 264 ALA A CA 1
ATOM 2037 C C . ALA A 1 264 ? 0.735 12.448 -13.074 1.00 85.44 264 ALA A C 1
ATOM 2039 O O . ALA A 1 264 ? 1.655 11.692 -13.391 1.00 85.44 264 ALA A O 1
ATOM 2040 N N . LYS A 1 265 ? 0.905 13.391 -12.133 1.00 88.69 265 LYS A N 1
ATOM 2041 C CA . LYS A 1 265 ? 2.153 13.546 -11.363 1.00 88.69 265 LYS A CA 1
ATOM 2042 C C . LYS A 1 265 ? 2.304 12.418 -10.344 1.00 88.69 265 LYS A C 1
ATOM 2044 O O . LYS A 1 265 ? 3.399 11.873 -10.203 1.00 88.69 265 LYS A O 1
ATOM 2049 N N . ILE A 1 266 ? 1.213 12.063 -9.660 1.00 91.88 266 ILE A N 1
ATOM 2050 C CA . ILE A 1 266 ? 1.175 10.970 -8.682 1.00 91.88 266 ILE A CA 1
ATOM 205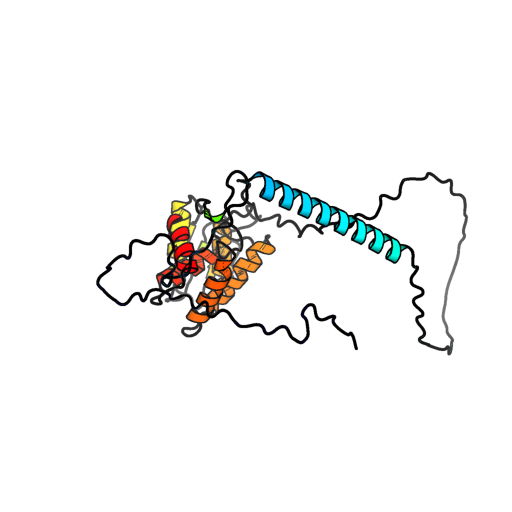1 C C . ILE A 1 266 ? 1.482 9.648 -9.395 1.00 91.88 266 ILE A C 1
ATOM 2053 O O . ILE A 1 266 ? 2.402 8.940 -8.987 1.00 91.88 266 ILE A O 1
ATOM 2057 N N . TRP A 1 267 ? 0.813 9.362 -10.517 1.00 92.50 267 TRP A N 1
ATOM 2058 C CA . TRP A 1 267 ? 1.041 8.135 -11.284 1.00 92.50 267 TRP A CA 1
ATOM 2059 C C . TRP A 1 267 ? 2.439 8.041 -11.895 1.00 92.50 267 TRP A C 1
ATOM 2061 O O . TRP A 1 267 ? 3.059 6.986 -11.793 1.00 92.50 267 TRP A O 1
ATOM 2071 N N . ARG A 1 268 ? 2.996 9.134 -12.434 1.00 91.75 268 ARG A N 1
ATOM 2072 C CA . ARG A 1 268 ? 4.403 9.157 -12.874 1.00 91.75 268 ARG A CA 1
ATOM 2073 C C . ARG A 1 268 ? 5.373 8.887 -11.722 1.00 91.75 268 ARG A C 1
ATOM 2075 O O . ARG A 1 268 ? 6.331 8.134 -11.887 1.00 91.75 268 ARG A O 1
ATOM 2082 N N . SER A 1 269 ? 5.116 9.464 -10.548 1.00 93.19 269 SER A N 1
ATOM 2083 C CA . SER A 1 269 ? 5.937 9.227 -9.353 1.00 93.19 269 SER A CA 1
ATOM 2084 C C . SER A 1 269 ? 5.847 7.769 -8.894 1.00 93.19 269 SER A C 1
ATOM 2086 O O . SER A 1 269 ? 6.861 7.179 -8.525 1.00 93.19 269 SER A O 1
ATOM 2088 N N . ALA A 1 270 ? 4.655 7.169 -8.961 1.00 95.00 270 ALA A N 1
ATOM 2089 C CA . ALA A 1 270 ? 4.440 5.756 -8.670 1.00 95.00 270 ALA A CA 1
ATOM 2090 C C . ALA A 1 270 ? 5.155 4.853 -9.686 1.00 95.00 270 ALA A C 1
ATOM 2092 O O . ALA A 1 270 ? 5.887 3.963 -9.269 1.00 95.00 270 ALA A O 1
ATOM 2093 N N . ASN A 1 271 ? 5.057 5.114 -10.994 1.00 94.88 271 ASN A N 1
ATOM 2094 C CA . ASN A 1 271 ? 5.775 4.337 -12.012 1.00 94.88 271 ASN A CA 1
ATOM 2095 C C . ASN A 1 271 ? 7.306 4.423 -11.856 1.00 94.88 271 ASN A C 1
ATOM 2097 O O . ASN A 1 271 ? 7.993 3.406 -11.981 1.00 94.88 271 ASN A O 1
ATOM 2101 N N . GLN A 1 272 ? 7.843 5.606 -11.525 1.00 94.88 272 GLN A N 1
ATOM 2102 C CA . GLN A 1 272 ? 9.267 5.766 -11.223 1.00 94.88 272 GLN A CA 1
ATOM 2103 C C . GLN A 1 272 ? 9.660 4.979 -9.964 1.00 94.88 272 GLN A C 1
ATOM 2105 O O . GLN A 1 272 ? 10.677 4.291 -9.968 1.00 94.88 272 GLN A O 1
ATOM 2110 N N . TYR A 1 273 ? 8.862 5.027 -8.897 1.00 95.44 273 TYR A N 1
ATOM 2111 C CA . TYR A 1 273 ? 9.137 4.271 -7.672 1.00 95.44 273 TYR A CA 1
ATOM 2112 C C . TYR A 1 273 ? 9.072 2.751 -7.896 1.00 95.44 273 TYR A C 1
ATOM 2114 O O . TYR A 1 273 ? 9.956 2.019 -7.445 1.00 95.44 273 TYR A O 1
ATOM 2122 N N . LEU A 1 274 ? 8.075 2.298 -8.663 1.00 94.75 274 LEU A N 1
ATOM 2123 C CA . LEU A 1 274 ? 7.854 0.897 -9.022 1.00 94.75 274 LEU A CA 1
ATOM 2124 C C . LEU A 1 274 ? 8.890 0.343 -10.014 1.00 94.75 274 LEU A C 1
ATOM 2126 O O . LEU A 1 274 ? 9.000 -0.867 -10.173 1.00 94.75 274 LEU A O 1
ATOM 2130 N N . SER A 1 275 ? 9.706 1.199 -10.640 1.00 92.75 275 SER A N 1
ATOM 2131 C CA . SER A 1 275 ? 10.866 0.741 -11.425 1.00 92.75 275 SER A CA 1
ATOM 2132 C C . SER A 1 275 ? 11.960 0.104 -10.557 1.00 92.75 275 SER A C 1
ATOM 2134 O O . SER A 1 275 ? 12.783 -0.655 -11.059 1.00 92.75 275 SER A O 1
ATOM 2136 N N . SER A 1 276 ? 11.988 0.441 -9.260 1.00 91.38 276 SER A N 1
ATOM 2137 C CA . SER A 1 276 ? 13.011 0.006 -8.297 1.00 91.38 276 SER A CA 1
ATOM 2138 C C . SER A 1 276 ? 12.444 -0.823 -7.138 1.00 91.38 276 SER A C 1
ATOM 2140 O O . SER A 1 276 ? 13.212 -1.439 -6.407 1.00 91.38 276 SER A O 1
ATOM 2142 N N . ASN A 1 277 ? 11.120 -0.833 -6.950 1.00 91.94 277 ASN A N 1
ATOM 2143 C CA . ASN A 1 277 ? 10.426 -1.518 -5.858 1.00 91.94 277 ASN A CA 1
ATOM 2144 C C . ASN A 1 277 ? 9.226 -2.286 -6.434 1.00 91.94 277 ASN A C 1
ATOM 2146 O O . ASN A 1 277 ? 8.475 -1.708 -7.212 1.00 91.94 277 ASN A O 1
ATOM 2150 N N . PRO A 1 278 ? 8.972 -3.548 -6.059 1.00 90.50 278 PRO A N 1
ATOM 2151 C CA . PRO A 1 278 ? 7.857 -4.309 -6.629 1.00 90.50 278 PRO A CA 1
ATOM 2152 C C . PRO A 1 278 ? 6.468 -3.885 -6.114 1.00 90.50 278 PRO A C 1
ATOM 2154 O O . PRO A 1 278 ? 5.463 -4.301 -6.692 1.00 90.50 278 PRO A O 1
ATOM 2157 N N . THR A 1 279 ? 6.402 -3.096 -5.036 1.00 94.94 279 THR A N 1
ATOM 2158 C CA . THR A 1 279 ? 5.169 -2.595 -4.402 1.00 94.94 279 THR A CA 1
ATOM 2159 C C . THR A 1 279 ? 5.363 -1.161 -3.891 1.00 94.94 279 THR A C 1
ATOM 2161 O O . THR A 1 279 ? 6.493 -0.669 -3.796 1.00 94.94 279 THR A O 1
ATOM 2164 N N . LEU A 1 280 ? 4.274 -0.484 -3.521 1.00 95.62 280 LEU A N 1
ATOM 2165 C CA . LEU A 1 280 ? 4.300 0.865 -2.951 1.00 95.62 280 LEU A CA 1
ATOM 2166 C C . LEU A 1 280 ? 4.665 0.896 -1.457 1.00 95.62 280 LEU A C 1
ATOM 2168 O O . LEU A 1 280 ? 4.887 1.980 -0.925 1.00 95.62 280 LEU A O 1
ATOM 2172 N N . THR A 1 281 ? 4.765 -0.242 -0.760 1.00 93.44 281 THR A N 1
ATOM 2173 C CA . THR A 1 281 ? 5.316 -0.286 0.614 1.00 93.44 281 THR A CA 1
ATOM 2174 C C . THR A 1 281 ? 6.840 -0.152 0.652 1.00 93.44 281 THR A C 1
ATOM 2176 O O . THR A 1 281 ? 7.402 0.122 1.713 1.00 93.44 281 THR A O 1
ATOM 2179 N N . GLY A 1 282 ? 7.518 -0.364 -0.483 1.00 88.94 282 GLY A N 1
ATOM 2180 C CA . GLY A 1 282 ? 8.974 -0.513 -0.535 1.00 88.94 282 GLY A CA 1
ATOM 2181 C C . GLY A 1 282 ? 9.469 -1.890 -0.083 1.00 88.94 282 GLY A C 1
ATOM 2182 O O . GLY A 1 282 ? 10.663 -2.063 0.150 1.00 88.94 282 GLY A O 1
ATOM 2183 N N . THR A 1 283 ? 8.573 -2.873 0.056 1.00 89.38 283 THR A N 1
ATOM 2184 C CA . THR A 1 283 ? 8.916 -4.278 0.316 1.00 89.38 283 THR A CA 1
ATOM 2185 C C . THR A 1 283 ? 8.432 -5.173 -0.833 1.00 89.38 283 THR A C 1
ATOM 2187 O O . THR A 1 283 ? 7.865 -4.704 -1.824 1.00 89.38 283 THR A O 1
ATOM 2190 N N . ASN A 1 284 ? 8.631 -6.485 -0.704 1.00 89.00 284 ASN A N 1
ATOM 2191 C CA . ASN A 1 284 ? 8.096 -7.484 -1.634 1.00 89.00 284 ASN A CA 1
ATOM 2192 C C . ASN A 1 284 ? 6.609 -7.816 -1.381 1.00 89.00 284 ASN A C 1
ATOM 2194 O O . ASN A 1 284 ? 6.066 -8.715 -2.023 1.00 89.00 284 ASN A O 1
ATOM 2198 N N . GLU A 1 285 ? 5.961 -7.118 -0.444 1.00 92.38 285 GLU A N 1
ATOM 2199 C CA . GLU A 1 285 ? 4.622 -7.415 0.064 1.00 92.38 285 GLU A CA 1
ATOM 2200 C C . GLU A 1 285 ? 3.693 -6.203 -0.088 1.00 92.38 285 GLU A C 1
ATOM 2202 O O . GLU A 1 285 ? 4.072 -5.061 0.181 1.00 92.38 285 GLU A O 1
ATOM 2207 N N . PHE A 1 286 ? 2.455 -6.454 -0.508 1.00 95.19 286 PHE A N 1
ATOM 2208 C CA . PHE A 1 286 ? 1.463 -5.410 -0.755 1.00 95.19 286 PHE A CA 1
ATOM 2209 C C . PHE A 1 286 ? 0.825 -4.952 0.559 1.00 95.19 286 PHE A C 1
ATOM 2211 O O . PHE A 1 286 ? 0.350 -5.773 1.347 1.00 95.19 286 PHE A O 1
ATOM 2218 N N . GLY A 1 287 ? 0.793 -3.643 0.795 1.00 95.19 287 GLY A N 1
ATOM 2219 C CA . GLY A 1 287 ? 0.260 -3.045 2.020 1.00 95.19 287 GLY A CA 1
ATOM 2220 C C . GLY A 1 287 ? -0.856 -2.045 1.770 1.00 95.19 287 GLY A C 1
ATOM 2221 O O . GLY A 1 287 ? -1.390 -1.938 0.669 1.00 95.19 287 GLY A O 1
ATOM 2222 N N . LEU A 1 288 ? -1.220 -1.296 2.814 1.00 96.31 288 LEU A N 1
ATOM 2223 C CA . LEU A 1 288 ? -2.332 -0.344 2.759 1.00 96.31 288 LEU A CA 1
ATOM 2224 C C . LEU A 1 288 ? -2.193 0.676 1.609 1.00 96.31 288 LEU A C 1
ATOM 2226 O O . LEU A 1 288 ? -3.183 0.955 0.936 1.00 96.31 288 LEU A O 1
ATOM 2230 N N . SER A 1 289 ? -0.985 1.186 1.339 1.00 96.62 289 SER A N 1
ATOM 2231 C CA . SER A 1 289 ? -0.737 2.108 0.219 1.00 96.62 289 SER A CA 1
ATOM 2232 C C . SER A 1 289 ? -1.081 1.488 -1.135 1.00 96.62 289 SER A C 1
ATOM 2234 O O . SER A 1 289 ? -1.683 2.168 -1.963 1.00 96.62 289 SER A O 1
ATOM 2236 N N . ASP A 1 290 ? -0.772 0.206 -1.352 1.00 97.31 290 ASP A N 1
ATOM 2237 C CA . ASP A 1 290 ? -1.123 -0.500 -2.585 1.00 97.31 290 ASP A CA 1
ATOM 2238 C C . ASP A 1 290 ? -2.637 -0.673 -2.738 1.00 97.31 290 ASP A C 1
ATOM 2240 O O . ASP A 1 290 ? -3.169 -0.440 -3.821 1.00 97.31 290 ASP A O 1
ATOM 2244 N N . VAL A 1 291 ? -3.348 -1.021 -1.656 1.00 95.75 291 VAL A N 1
ATOM 2245 C CA . VAL A 1 291 ? -4.817 -1.159 -1.678 1.00 95.75 291 VAL A CA 1
ATOM 2246 C C . VAL A 1 291 ? -5.479 0.171 -2.042 1.00 95.75 291 VAL A C 1
ATOM 2248 O O . VAL A 1 291 ? -6.332 0.230 -2.930 1.00 95.75 291 VAL A O 1
ATOM 2251 N N . ILE A 1 292 ? -5.066 1.258 -1.386 1.00 95.06 292 ILE A N 1
ATOM 2252 C CA . ILE A 1 292 ? -5.604 2.592 -1.662 1.00 95.06 292 ILE A CA 1
ATOM 2253 C C . ILE A 1 292 ? -5.263 3.020 -3.095 1.00 95.06 292 ILE A C 1
ATOM 2255 O O . ILE A 1 292 ? -6.173 3.387 -3.841 1.00 95.06 292 ILE A O 1
ATOM 2259 N N . ALA A 1 293 ? -4.008 2.876 -3.530 1.00 94.81 293 ALA A N 1
ATOM 2260 C CA . ALA A 1 293 ? -3.598 3.165 -4.902 1.00 94.81 293 ALA A CA 1
ATOM 2261 C C . ALA A 1 293 ? -4.421 2.376 -5.931 1.00 94.81 293 ALA A C 1
ATOM 2263 O O . ALA A 1 293 ? -4.938 2.958 -6.882 1.00 94.81 293 ALA A O 1
ATOM 2264 N N . TYR A 1 294 ? -4.610 1.068 -5.733 1.00 95.12 294 TYR A N 1
ATOM 2265 C CA . TYR A 1 294 ? -5.315 0.217 -6.693 1.00 95.12 294 TYR A CA 1
ATOM 2266 C C . TYR A 1 294 ? -6.784 0.632 -6.849 1.00 95.12 294 TYR A C 1
ATOM 2268 O O . TYR A 1 294 ? -7.320 0.638 -7.956 1.00 95.12 294 TYR A O 1
ATOM 2276 N N . SER A 1 295 ? -7.424 1.089 -5.768 1.00 92.75 295 SER A N 1
ATOM 2277 C CA . SER A 1 295 ? -8.781 1.645 -5.838 1.00 92.75 295 SER A CA 1
ATOM 2278 C C . SER A 1 295 ? -8.882 2.905 -6.716 1.00 92.75 295 SER A C 1
ATOM 2280 O O . SER A 1 295 ? -9.901 3.117 -7.374 1.00 92.75 295 SER A O 1
ATOM 2282 N N . PHE A 1 296 ? -7.822 3.722 -6.771 1.00 91.12 296 PHE A N 1
ATOM 2283 C CA . PHE A 1 296 ? -7.732 4.877 -7.666 1.00 91.12 296 PHE A CA 1
ATOM 2284 C C . PHE A 1 296 ? -7.313 4.484 -9.086 1.00 91.12 296 PHE A C 1
ATOM 2286 O O . PHE A 1 296 ? -7.756 5.129 -10.035 1.00 91.12 296 PHE A O 1
ATOM 2293 N N . TYR A 1 297 ? -6.495 3.438 -9.236 1.00 91.75 297 TYR A N 1
ATOM 2294 C CA . TYR A 1 297 ? -6.083 2.878 -10.525 1.00 91.75 297 TYR A CA 1
ATOM 2295 C C . TYR A 1 297 ? -7.290 2.344 -11.306 1.00 91.75 297 TYR A C 1
ATOM 2297 O O . TYR A 1 297 ? -7.511 2.747 -12.440 1.00 91.75 297 TYR A O 1
ATOM 2305 N N . VAL A 1 298 ? -8.146 1.529 -10.676 1.00 90.25 298 VAL A N 1
ATOM 2306 C CA . VAL A 1 298 ? -9.345 0.948 -11.321 1.00 90.25 298 VAL A CA 1
ATOM 2307 C C . VAL A 1 298 ? -10.349 2.012 -11.795 1.00 90.25 298 VAL A C 1
ATOM 2309 O O . VAL A 1 298 ? -11.101 1.775 -12.737 1.00 90.25 298 VAL A O 1
ATOM 2312 N N . LYS A 1 299 ? -10.359 3.199 -11.172 1.00 85.69 299 LYS A N 1
ATOM 2313 C CA . LYS A 1 299 ? -11.186 4.344 -11.597 1.00 85.69 299 LYS A CA 1
ATOM 2314 C C . LYS A 1 299 ? -10.552 5.217 -12.675 1.00 85.69 299 LYS A C 1
ATOM 2316 O O . LYS A 1 299 ? -11.230 6.082 -13.227 1.00 85.69 299 LYS A O 1
ATOM 2321 N N . SER A 1 300 ? -9.255 5.068 -12.912 1.00 84.38 300 SER A N 1
ATOM 2322 C CA . SER A 1 300 ? -8.531 5.889 -13.867 1.00 84.38 300 SER A CA 1
ATOM 2323 C C . SER A 1 300 ? -8.934 5.515 -15.290 1.00 84.38 300 SER A C 1
ATOM 2325 O O . SER A 1 300 ? -8.894 4.353 -15.681 1.00 84.38 300 SER A O 1
ATOM 2327 N N . THR A 1 301 ? -9.291 6.519 -16.085 1.00 78.50 301 THR A N 1
ATOM 2328 C CA . THR A 1 301 ? -9.481 6.384 -17.537 1.00 78.50 301 THR A CA 1
ATOM 2329 C C . THR A 1 301 ? -8.194 6.664 -18.320 1.00 78.50 301 THR A C 1
ATOM 2331 O O . THR A 1 301 ? -8.209 6.671 -19.550 1.00 78.50 301 THR A O 1
ATOM 2334 N N . GLN A 1 302 ? -7.082 6.933 -17.628 1.00 79.50 302 GLN A N 1
ATOM 2335 C CA . GLN A 1 302 ? -5.791 7.233 -18.242 1.00 79.50 302 GLN A CA 1
ATOM 2336 C C . GLN A 1 302 ? -5.070 5.937 -18.628 1.00 79.50 302 GLN A C 1
ATOM 2338 O O . GLN A 1 302 ? -5.096 4.960 -17.885 1.00 79.50 302 GLN A O 1
ATOM 2343 N N . SER A 1 303 ? -4.369 5.948 -19.765 1.00 80.00 303 SER A N 1
ATOM 2344 C CA . SER A 1 303 ? -3.382 4.906 -20.068 1.00 80.00 303 SER A CA 1
ATOM 2345 C C . SER A 1 303 ? -2.254 4.984 -19.041 1.00 80.00 303 SER A C 1
ATOM 2347 O O . SER A 1 303 ? -1.719 6.069 -18.802 1.00 80.00 303 SER A O 1
ATOM 2349 N N . HIS A 1 304 ? -1.886 3.852 -18.448 1.00 82.50 304 HIS A N 1
ATOM 2350 C CA . HIS A 1 304 ? -0.840 3.790 -17.433 1.00 82.50 304 HIS A CA 1
ATOM 2351 C C . HIS A 1 304 ? 0.506 3.340 -18.017 1.00 82.50 304 HIS A C 1
ATOM 2353 O O . HIS A 1 304 ? 0.586 2.799 -19.116 1.00 82.50 304 HIS A O 1
ATOM 2359 N N . GLU A 1 305 ? 1.588 3.647 -17.301 1.00 83.31 305 GLU A N 1
ATOM 2360 C CA . GLU A 1 305 ? 2.955 3.277 -17.682 1.00 83.31 305 GLU A CA 1
ATOM 2361 C C . GLU A 1 305 ? 3.253 1.824 -17.233 1.00 83.31 305 GLU A C 1
ATOM 2363 O O . GLU A 1 305 ? 2.702 1.352 -16.240 1.00 83.31 305 GLU A O 1
ATOM 2368 N N . SER A 1 306 ? 4.129 1.104 -17.946 1.00 87.06 306 SER A N 1
ATOM 2369 C CA . SER A 1 306 ? 4.254 -0.366 -17.846 1.00 87.06 306 SER A CA 1
ATOM 2370 C C . SER A 1 306 ? 4.478 -0.933 -16.429 1.00 87.06 306 SER A C 1
ATOM 2372 O O . SER A 1 306 ? 3.921 -1.986 -16.112 1.00 87.06 306 SER A O 1
ATOM 2374 N N . ASN A 1 307 ? 5.213 -0.253 -15.535 1.00 93.88 307 ASN A N 1
A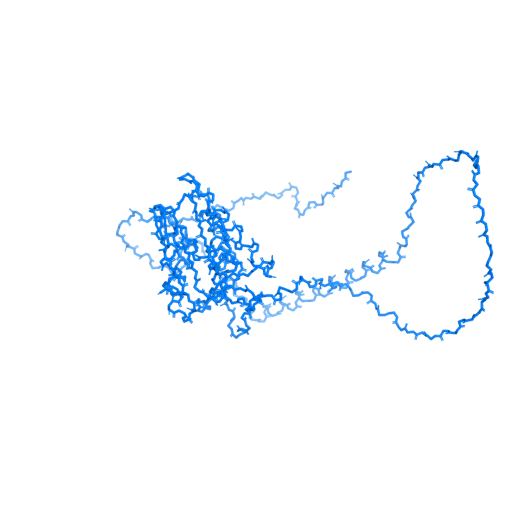TOM 2375 C CA . ASN A 1 307 ? 5.417 -0.780 -14.175 1.00 93.88 307 ASN A CA 1
ATOM 2376 C C . ASN A 1 307 ? 4.121 -0.737 -13.351 1.00 93.88 307 ASN A C 1
ATOM 2378 O O . ASN A 1 307 ? 3.915 -1.608 -12.509 1.00 93.88 307 ASN A O 1
ATOM 2382 N N . LEU A 1 308 ? 3.234 0.236 -13.606 1.00 94.44 308 LEU A N 1
ATOM 2383 C CA . LEU A 1 308 ? 1.909 0.301 -12.980 1.00 94.44 308 LEU A CA 1
ATOM 2384 C C . LEU A 1 308 ? 1.021 -0.851 -13.448 1.00 94.44 308 LEU A C 1
ATOM 2386 O O . LEU A 1 308 ? 0.322 -1.436 -12.631 1.00 94.44 308 LEU A O 1
ATOM 2390 N N . GLU A 1 309 ? 1.071 -1.217 -14.728 1.00 93.31 309 GLU A N 1
ATOM 2391 C CA . GLU A 1 309 ? 0.296 -2.348 -15.253 1.00 93.31 309 GLU A CA 1
ATOM 2392 C C . GLU A 1 309 ? 0.775 -3.682 -14.662 1.00 93.31 309 GLU A C 1
ATOM 2394 O O . GLU A 1 309 ? -0.041 -4.500 -14.236 1.00 93.31 309 GLU A O 1
ATOM 2399 N N . ILE A 1 310 ? 2.095 -3.882 -14.552 1.00 92.81 310 ILE A N 1
ATOM 2400 C CA . ILE A 1 310 ? 2.693 -5.068 -13.914 1.00 92.81 310 ILE A CA 1
ATOM 2401 C C . ILE A 1 310 ? 2.320 -5.127 -12.425 1.00 92.81 310 ILE A C 1
ATOM 2403 O O . ILE A 1 310 ? 1.888 -6.171 -11.932 1.00 92.81 310 ILE A O 1
ATOM 2407 N N . TRP A 1 311 ? 2.457 -4.011 -11.706 1.00 95.44 311 TRP A N 1
ATOM 2408 C CA . TRP A 1 311 ? 2.084 -3.895 -10.295 1.00 95.44 311 TRP A CA 1
ATOM 2409 C C . TRP A 1 311 ? 0.588 -4.169 -10.075 1.00 95.44 311 TRP A C 1
ATOM 2411 O O . TRP A 1 311 ? 0.239 -5.005 -9.241 1.00 95.44 311 TRP A O 1
ATOM 2421 N N . ALA A 1 312 ? -0.294 -3.557 -10.871 1.00 95.31 312 ALA A N 1
ATOM 2422 C CA . ALA A 1 312 ? -1.739 -3.759 -10.802 1.00 95.31 312 ALA A CA 1
ATOM 2423 C C . ALA A 1 312 ? -2.132 -5.202 -11.162 1.00 95.31 312 ALA A C 1
ATOM 2425 O O . ALA A 1 312 ? -2.985 -5.794 -10.500 1.00 95.31 312 ALA A O 1
ATOM 2426 N N . GLY A 1 313 ? -1.473 -5.805 -12.156 1.00 94.25 313 GLY A N 1
ATOM 2427 C CA . GLY A 1 313 ? -1.651 -7.208 -12.535 1.00 94.25 313 GLY A CA 1
ATOM 2428 C C . GLY A 1 313 ? -1.181 -8.205 -11.469 1.00 94.25 313 GLY A C 1
ATOM 2429 O O . GLY A 1 313 ? -1.744 -9.294 -11.360 1.00 94.25 313 GLY A O 1
ATOM 2430 N N . ARG A 1 314 ? -0.180 -7.852 -10.650 1.00 94.00 314 ARG A N 1
ATOM 2431 C CA . ARG A 1 314 ? 0.201 -8.634 -9.458 1.00 94.00 314 ARG A CA 1
ATOM 2432 C C . ARG A 1 314 ? -0.774 -8.406 -8.303 1.00 94.00 314 ARG A C 1
ATOM 2434 O O . ARG A 1 314 ? -1.181 -9.378 -7.674 1.00 94.00 314 ARG A O 1
ATOM 2441 N N . PHE A 1 315 ? -1.193 -7.165 -8.048 1.00 95.38 315 PHE A N 1
ATOM 2442 C CA . PHE A 1 315 ? -2.155 -6.852 -6.988 1.00 95.38 315 PHE A CA 1
ATOM 2443 C C . PHE A 1 315 ? -3.519 -7.516 -7.229 1.00 95.38 315 PHE A C 1
ATOM 2445 O O . PHE A 1 315 ? -4.110 -8.055 -6.298 1.00 95.38 315 PHE A O 1
ATOM 2452 N N . SER A 1 316 ? -4.006 -7.555 -8.473 1.00 94.62 316 SER A N 1
ATOM 2453 C CA . SER A 1 316 ? -5.308 -8.153 -8.808 1.00 94.62 316 SER A CA 1
ATOM 2454 C C . SER A 1 316 ? -5.412 -9.642 -8.450 1.00 94.62 316 SER A C 1
ATOM 2456 O O . SER A 1 316 ? -6.497 -10.125 -8.141 1.00 94.62 316 SER A O 1
ATOM 2458 N N . GLN A 1 317 ? -4.289 -10.366 -8.384 1.00 93.19 317 GLN A N 1
ATOM 2459 C CA . GLN A 1 317 ? -4.248 -11.768 -7.950 1.00 93.19 317 GLN A CA 1
ATOM 2460 C C . GLN A 1 317 ? -4.590 -11.941 -6.457 1.00 93.19 317 GLN A C 1
ATOM 2462 O O . GLN A 1 317 ? -4.955 -13.043 -6.043 1.00 93.19 317 GLN A O 1
ATOM 2467 N N . LEU A 1 318 ? -4.530 -10.870 -5.655 1.00 90.81 318 LEU A N 1
ATOM 2468 C CA . LEU A 1 318 ? -4.903 -10.840 -4.233 1.00 90.81 318 LEU A CA 1
ATOM 2469 C C . LEU A 1 318 ? -6.404 -10.604 -3.984 1.00 90.81 318 LEU A C 1
ATOM 2471 O O . LEU A 1 318 ? -6.834 -10.733 -2.835 1.00 90.81 318 LEU A O 1
ATOM 2475 N N . LEU A 1 319 ? -7.189 -10.307 -5.034 1.00 89.69 319 LEU A N 1
ATOM 2476 C CA . LEU A 1 319 ? -8.620 -9.937 -4.995 1.00 89.69 319 LEU A CA 1
ATOM 2477 C C . LEU A 1 319 ? -9.576 -11.049 -5.440 1.00 89.69 319 LEU A C 1
ATOM 2479 O O . LEU A 1 319 ? -10.590 -11.233 -4.743 1.00 89.69 319 LEU A O 1
#

Secondary structure (DSSP, 8-state):
---PPPSS-TT-----------PPPTT---------TT-----TT---------HHHHHHHHHHHHHHHHHHHHHHHHHHHHHHHS-------------------------------------------TT--------SSB-----TT-S-GGGSPP-B--B---TT---S-EEEEE-SS--HHHHHHHHHHHHTT----EEEEEE-SS-EEE-SS-EEESHHHHHHHHHHHTTS--TT-SSHHHHHHHHHHHHHS--TTTHHHHHHHHHHHHTT-SSTTSSSSB-HHHHHHHHHHTT--SPPPHHHHHHHHHHGGG-

Sequence (319 aa):
MYVLKTYFPPSFDVKPFDGMYTLPSYHQGEFQAPTTSNGVALGPEAQFVHQTFSETDFVQQQAHLIKELLLLKENFEKLTIKLAGEGIVAGRKRSTSFKAEPSPVAVKQPTKQAATEVPKKVGVVEGARPFEVIPLPKDNAYVPREDTKISNDVCMPPVLIKFKAQKGNAVGKIEISKPDDCGDWLNLLETLAKKNGLAFDVVRSGKSSVYLAKTETVTAEGLIASWKMLGASIGLYSYESSVVTNTIDKWLDLFEGKSSGEDAKIWRSANQYLSSNPTLTGTNEFGLSDVIAYSFYVKSTQSHESNLEIWAGRFSQLL

Foldseek 3Di:
DDDDDDPDDPPDDDDDDPPDQDDDDPPDDDDPDDPDDPRDPDDPPPPPPPPPDDPVNVVVVVVVVVVVVVVVVVVVVVVVVVVVVPDDPPDDDDDDDDDDDDDDDDDDDDDDDDDDDDDDDDDDPDPDDPDPPVPDPPQQFWDDDPCPPDPDLLPDQAAATATDQDDPAPLDAKEKAEAPDDDLLVVLLVVLCVLVVFDQHYDHDYHDPWIWIDDPPDIFTHDLSNLQSRLSRRRLHDPSGDQLNVLLSVLSVLLSPDDPVCVVVSLVVVLVVLVPALESSSHSHYGSSRSSVLSVVVVDPDDHDDSVVSSNVSVVVSD

pLDDT: mean 71.03, std 21.51, range [28.83, 97.31]

Radius of gyration: 32.27 Å; chains: 1; bounding box: 76×61×99 Å